Protein AF-A0A954ZIB0-F1 (afdb_monomer)

pLDDT: mean 95.19, std 6.52, range [45.91, 98.69]

Mean predicted aligned error: 4.04 Å

Structure (mmCIF, N/CA/C/O backbone):
data_AF-A0A954ZIB0-F1
#
_entry.id   AF-A0A954ZIB0-F1
#
loop_
_atom_site.group_PDB
_atom_site.id
_atom_site.type_symbol
_atom_site.label_atom_id
_atom_site.label_alt_id
_atom_site.label_comp_id
_atom_site.label_asym_id
_atom_site.label_entity_id
_atom_site.label_seq_id
_atom_site.pdbx_PDB_ins_code
_atom_site.Cartn_x
_atom_site.Cartn_y
_atom_site.Cartn_z
_atom_site.occupancy
_atom_site.B_iso_or_equiv
_atom_site.auth_seq_id
_atom_site.auth_comp_id
_atom_site.auth_asym_id
_atom_site.auth_atom_id
_atom_site.pdbx_PDB_model_num
ATOM 1 N N . LEU A 1 1 ? -11.752 -7.655 2.483 1.00 97.62 1 LEU A N 1
ATOM 2 C CA . LEU A 1 1 ? -10.707 -6.811 3.108 1.00 97.62 1 LEU A CA 1
ATOM 3 C C . LEU A 1 1 ? -9.370 -7.461 2.803 1.00 97.62 1 LEU A C 1
ATOM 5 O O . LEU A 1 1 ? -9.312 -8.680 2.873 1.00 97.62 1 LEU A O 1
ATOM 9 N N . VAL A 1 2 ? -8.348 -6.695 2.437 1.00 98.25 2 VAL A N 1
ATOM 10 C CA . VAL A 1 2 ? -7.027 -7.226 2.070 1.00 98.25 2 VAL A CA 1
ATOM 11 C C . VAL A 1 2 ? -5.980 -6.542 2.950 1.00 98.25 2 VAL A C 1
ATOM 13 O O . VAL A 1 2 ? -5.828 -5.321 2.894 1.00 98.25 2 VAL A O 1
ATOM 16 N N . TRP A 1 3 ? -5.321 -7.314 3.817 1.00 97.31 3 TRP A N 1
ATOM 17 C CA . TRP A 1 3 ? -4.347 -6.820 4.814 1.00 97.31 3 TRP A CA 1
ATOM 18 C C . TRP A 1 3 ? -2.893 -7.108 4.423 1.00 97.31 3 TRP A C 1
ATOM 20 O O . TRP A 1 3 ? -1.968 -6.550 5.003 1.00 97.31 3 TRP A O 1
ATOM 30 N N . GLY A 1 4 ? -2.696 -7.980 3.436 1.00 96.06 4 GLY A N 1
ATOM 31 C CA . GLY A 1 4 ? -1.398 -8.321 2.869 1.00 96.06 4 GLY A CA 1
ATOM 32 C C . GLY A 1 4 ? -1.354 -7.990 1.383 1.00 96.06 4 GLY A C 1
ATOM 33 O O . GLY A 1 4 ? -1.801 -6.919 0.959 1.00 96.06 4 GLY A O 1
ATOM 34 N N . GLY A 1 5 ? -0.810 -8.920 0.607 1.00 97.06 5 GLY A N 1
ATOM 35 C CA . GLY A 1 5 ? -0.690 -8.773 -0.831 1.00 97.06 5 GLY A CA 1
ATOM 36 C C . GLY A 1 5 ? -2.001 -8.930 -1.607 1.00 97.06 5 GLY A C 1
ATOM 37 O O . GLY A 1 5 ? -3.036 -9.304 -1.052 1.00 97.06 5 GLY A O 1
ATOM 38 N N . LEU A 1 6 ? -1.962 -8.568 -2.890 1.00 98.25 6 LEU A N 1
ATOM 39 C CA . LEU A 1 6 ? -3.116 -8.574 -3.801 1.00 98.25 6 LEU A CA 1
ATOM 40 C C . LEU A 1 6 ? -3.202 -9.835 -4.666 1.00 98.25 6 LEU A C 1
ATOM 42 O O . LEU A 1 6 ? -4.099 -9.921 -5.500 1.00 98.25 6 LEU A O 1
ATOM 46 N N . GLU A 1 7 ? -2.293 -10.791 -4.498 1.00 98.19 7 GLU A N 1
ATOM 47 C CA . GLU A 1 7 ? -2.129 -11.946 -5.384 1.00 98.19 7 GLU A CA 1
ATOM 48 C C . GLU A 1 7 ? -3.407 -12.787 -5.451 1.00 98.19 7 GLU A C 1
ATOM 50 O O . GLU A 1 7 ? -3.894 -13.052 -6.546 1.00 98.19 7 GLU A O 1
ATOM 55 N N . ASP A 1 8 ? -4.022 -13.105 -4.308 1.00 98.31 8 ASP A N 1
ATOM 56 C CA . ASP A 1 8 ? -5.274 -13.874 -4.273 1.00 98.31 8 ASP A CA 1
ATOM 57 C C . ASP A 1 8 ? -6.436 -13.126 -4.945 1.00 98.31 8 ASP A C 1
ATOM 59 O O . ASP A 1 8 ? -7.274 -13.726 -5.618 1.00 98.31 8 ASP A O 1
ATOM 63 N N . LEU A 1 9 ? -6.493 -11.797 -4.792 1.00 98.38 9 LEU A N 1
ATOM 64 C CA . LEU A 1 9 ? -7.508 -10.974 -5.452 1.00 98.38 9 LEU A CA 1
ATOM 65 C C . LEU A 1 9 ? -7.281 -10.928 -6.968 1.00 98.38 9 LEU A C 1
ATOM 67 O O . LEU A 1 9 ? -8.240 -11.038 -7.732 1.00 98.38 9 LEU A O 1
ATOM 71 N N . ALA A 1 10 ? -6.032 -10.746 -7.394 1.00 98.50 10 ALA A N 1
ATOM 72 C CA . ALA A 1 10 ? -5.655 -10.744 -8.799 1.00 98.50 10 ALA A CA 1
ATOM 73 C C . ALA A 1 10 ? -5.973 -12.094 -9.445 1.00 98.50 10 ALA A C 1
ATOM 75 O O . ALA A 1 10 ? -6.617 -12.114 -10.489 1.00 98.50 10 ALA A O 1
ATOM 76 N N . GLN A 1 11 ? -5.629 -13.203 -8.788 1.00 98.50 11 GLN A N 1
ATOM 77 C CA . GLN A 1 11 ? -5.936 -14.547 -9.268 1.00 98.50 11 GLN A CA 1
ATOM 78 C C . GLN A 1 11 ? -7.449 -14.790 -9.353 1.00 98.50 11 GLN A C 1
ATOM 80 O O . GLN A 1 11 ? -7.942 -15.275 -10.367 1.00 98.50 11 GLN A O 1
ATOM 85 N N . ALA A 1 12 ? -8.217 -14.382 -8.337 1.00 98.38 12 ALA A N 1
ATOM 86 C CA . ALA A 1 12 ? -9.672 -14.519 -8.365 1.00 98.38 12 ALA A CA 1
ATOM 87 C C . ALA A 1 12 ? -10.317 -13.743 -9.527 1.00 98.38 12 ALA A C 1
ATOM 89 O O . ALA A 1 12 ? -11.263 -14.229 -10.143 1.00 98.38 12 ALA A O 1
ATOM 90 N N . LEU A 1 13 ? -9.819 -12.542 -9.838 1.00 98.31 13 LEU A N 1
ATOM 91 C CA . LEU A 1 13 ? -10.331 -11.729 -10.945 1.00 98.31 13 LEU A CA 1
ATOM 92 C C . LEU A 1 13 ? -9.810 -12.171 -12.316 1.00 98.31 13 LEU A C 1
ATOM 94 O O . LEU A 1 13 ? -10.519 -11.979 -13.303 1.00 98.31 13 LEU A O 1
ATOM 98 N N . HIS A 1 14 ? -8.630 -12.788 -12.370 1.00 98.31 14 HIS A N 1
ATOM 99 C CA . HIS A 1 14 ? -8.134 -13.483 -13.552 1.00 98.31 14 HIS A CA 1
ATOM 100 C C . HIS A 1 14 ? -9.054 -14.657 -13.918 1.00 98.31 14 HIS A C 1
ATOM 102 O O . HIS A 1 14 ? -9.496 -14.761 -15.061 1.00 98.31 14 HIS A O 1
ATOM 108 N N . ASP A 1 15 ? -9.377 -15.509 -12.941 1.00 98.50 15 ASP A N 1
ATOM 109 C CA . ASP A 1 15 ? -10.134 -16.744 -13.173 1.00 98.50 15 ASP A CA 1
ATOM 110 C C . ASP A 1 15 ? -11.643 -16.507 -13.325 1.00 98.50 15 ASP A C 1
ATOM 112 O O . ASP A 1 15 ? -12.306 -17.213 -14.086 1.00 98.50 15 ASP A O 1
ATOM 116 N N . ALA A 1 16 ? -12.191 -15.522 -12.606 1.00 98.06 16 ALA A N 1
ATOM 117 C CA . ALA A 1 16 ? -13.626 -15.238 -12.549 1.00 98.06 16 ALA A CA 1
ATOM 118 C C . ALA A 1 16 ? -13.919 -13.722 -12.609 1.00 98.06 16 ALA A C 1
ATOM 120 O O . ALA A 1 16 ? -14.450 -13.142 -11.652 1.00 98.06 16 ALA A O 1
ATOM 121 N N . PRO A 1 17 ? -13.595 -13.027 -13.718 1.00 97.12 17 PRO A N 1
ATOM 122 C CA . PRO A 1 17 ? -13.771 -11.575 -13.834 1.00 97.12 17 PRO A CA 1
ATOM 123 C C . PRO A 1 17 ? -15.228 -11.106 -13.653 1.00 97.12 17 PRO A C 1
ATOM 125 O O . PRO A 1 17 ? -15.482 -9.942 -13.325 1.00 97.12 17 PRO A O 1
ATOM 128 N N . GLU A 1 18 ? -16.210 -11.988 -13.839 1.00 97.06 18 GLU A N 1
ATOM 129 C CA . GLU A 1 18 ? -17.639 -11.712 -13.700 1.00 97.06 18 GLU A CA 1
ATOM 130 C C . GLU A 1 18 ? -18.102 -11.442 -12.259 1.00 97.06 18 GLU A C 1
ATOM 132 O O . GLU A 1 18 ? -19.204 -10.922 -12.067 1.00 97.06 18 GLU A O 1
ATOM 137 N N . ILE A 1 19 ? -17.284 -11.729 -11.236 1.00 96.88 19 ILE A N 1
ATOM 138 C CA . ILE A 1 19 ? -17.617 -11.409 -9.834 1.00 96.88 19 ILE A CA 1
ATOM 139 C C . ILE A 1 19 ? -17.518 -9.907 -9.532 1.00 96.88 19 ILE A C 1
ATOM 141 O O . ILE A 1 19 ? -18.069 -9.438 -8.533 1.00 96.88 19 ILE A O 1
ATOM 145 N N . LEU A 1 20 ? -16.846 -9.139 -10.398 1.00 94.44 20 LEU A N 1
ATOM 146 C CA . LEU A 1 20 ? -16.502 -7.732 -10.184 1.00 94.44 20 LEU A CA 1
ATOM 147 C C . LEU A 1 20 ? -17.698 -6.841 -9.789 1.00 94.44 20 LEU A C 1
ATOM 149 O O . LEU A 1 20 ? -17.557 -6.088 -8.826 1.00 94.44 20 LEU A O 1
ATOM 153 N N . PRO A 1 21 ? -18.900 -6.937 -10.400 1.00 94.69 21 PRO A N 1
ATOM 154 C CA . PRO A 1 21 ? -20.046 -6.116 -9.995 1.00 94.69 21 PRO A CA 1
ATOM 155 C C . PRO A 1 21 ? -20.528 -6.363 -8.557 1.00 94.69 21 PRO A C 1
ATOM 157 O O . PRO A 1 21 ? -21.276 -5.549 -8.014 1.00 94.69 21 PRO A O 1
ATOM 160 N N . LYS A 1 22 ? -20.124 -7.474 -7.927 1.00 95.88 22 LYS A N 1
ATOM 161 C CA . LYS A 1 22 ? -20.490 -7.870 -6.555 1.00 95.88 22 LYS A CA 1
ATOM 162 C C . LYS A 1 22 ? -19.353 -7.666 -5.550 1.00 95.88 22 LYS A C 1
ATOM 164 O O . LYS A 1 22 ? -19.564 -7.856 -4.357 1.00 95.88 22 LYS A O 1
ATOM 169 N N . LEU A 1 23 ? -18.166 -7.267 -6.007 1.00 96.12 23 LEU A N 1
ATOM 170 C CA . LEU A 1 23 ? -16.960 -7.223 -5.188 1.00 96.12 23 LEU A CA 1
ATOM 171 C C . LEU A 1 23 ? -16.620 -5.798 -4.748 1.00 96.12 23 LEU A C 1
ATOM 173 O O . LEU A 1 23 ? -16.578 -4.891 -5.576 1.00 96.12 23 LEU A O 1
ATOM 177 N N . ARG A 1 24 ? -16.372 -5.612 -3.446 1.00 97.62 24 ARG A N 1
ATOM 178 C CA . ARG A 1 24 ? -15.861 -4.371 -2.836 1.00 97.62 24 ARG A CA 1
ATOM 179 C C . ARG A 1 24 ? -14.563 -4.709 -2.125 1.00 97.62 24 ARG A C 1
ATOM 181 O O . ARG A 1 24 ? -14.532 -5.606 -1.279 1.00 97.62 24 ARG A O 1
ATOM 188 N N . VAL A 1 25 ? -13.496 -3.994 -2.454 1.00 98.38 25 VAL A N 1
ATOM 189 C CA . VAL A 1 25 ? -12.179 -4.225 -1.866 1.00 98.38 25 VAL A CA 1
ATOM 190 C C . VAL A 1 25 ? -11.793 -3.035 -1.002 1.00 98.38 25 VAL A C 1
ATOM 192 O O . VAL A 1 25 ? -11.809 -1.899 -1.449 1.00 98.38 25 VAL A O 1
ATOM 195 N N . TYR A 1 26 ? -11.408 -3.302 0.240 1.00 98.62 26 TYR A N 1
ATOM 196 C CA . TYR A 1 26 ? -10.641 -2.363 1.048 1.00 98.62 26 TYR A CA 1
ATOM 197 C C . TYR A 1 26 ? -9.262 -2.978 1.224 1.00 98.62 26 TYR A C 1
ATOM 199 O O . TYR A 1 26 ? -9.149 -4.037 1.852 1.00 98.62 26 TYR A O 1
ATOM 207 N N . TRP A 1 27 ? -8.238 -2.331 0.675 1.00 98.56 27 TRP A N 1
ATOM 208 C CA . TRP A 1 27 ? -6.860 -2.793 0.729 1.00 98.56 27 TRP A CA 1
ATOM 209 C C . TRP A 1 27 ? -5.969 -1.819 1.491 1.00 98.56 27 TRP A C 1
ATOM 211 O O . TRP A 1 27 ? -5.948 -0.613 1.231 1.00 98.56 27 TRP A O 1
ATOM 221 N N . ILE A 1 28 ? -5.199 -2.371 2.423 1.00 98.00 28 ILE A N 1
ATOM 222 C CA . ILE A 1 28 ? -4.107 -1.667 3.084 1.00 98.00 28 ILE A CA 1
ATOM 223 C C . ILE A 1 28 ? -2.919 -1.690 2.130 1.00 98.00 28 ILE A C 1
ATOM 225 O O . ILE A 1 28 ? -2.104 -2.608 2.147 1.00 98.00 28 ILE A O 1
ATOM 229 N N . GLY A 1 29 ? -2.858 -0.687 1.258 1.00 95.50 29 GLY A N 1
ATOM 230 C CA . GLY A 1 29 ? -1.851 -0.591 0.210 1.00 95.50 29 GLY A CA 1
ATOM 231 C C . GLY A 1 29 ? -0.455 -0.350 0.764 1.00 95.50 29 GLY A C 1
ATOM 232 O O . GLY A 1 29 ? 0.457 -1.090 0.432 1.00 95.50 29 GLY A O 1
ATOM 233 N N . GLY A 1 30 ? -0.289 0.642 1.645 1.00 90.81 30 GLY A N 1
ATOM 234 C CA . GLY A 1 30 ? 0.992 1.309 1.938 1.00 90.81 30 GLY A CA 1
ATOM 235 C C . GLY A 1 30 ? 2.255 0.449 1.768 1.00 90.81 30 GLY A C 1
ATOM 236 O O . GLY A 1 30 ? 2.891 0.500 0.717 1.00 90.81 30 GLY A O 1
ATOM 237 N N . PRO A 1 31 ? 2.658 -0.340 2.780 1.00 87.75 31 PRO A N 1
ATOM 238 C CA . PRO A 1 31 ? 3.826 -1.208 2.679 1.00 87.75 31 PRO A CA 1
ATOM 239 C C . PRO A 1 31 ? 3.575 -2.470 1.844 1.00 87.75 31 PRO A C 1
ATOM 241 O O . PRO A 1 31 ? 4.541 -3.056 1.366 1.00 87.75 31 PRO A O 1
ATOM 244 N N . ASN A 1 32 ? 2.323 -2.898 1.672 1.00 95.06 32 ASN A N 1
ATOM 245 C CA . ASN A 1 32 ? 1.982 -4.139 0.977 1.00 95.06 32 ASN A CA 1
ATOM 246 C C . ASN A 1 32 ? 2.127 -4.021 -0.542 1.00 95.06 32 ASN A C 1
ATOM 248 O O . ASN A 1 32 ? 2.545 -4.974 -1.185 1.00 95.06 32 ASN A O 1
ATOM 252 N N . LYS A 1 33 ? 1.889 -2.841 -1.127 1.00 95.31 33 LYS A N 1
ATOM 253 C CA . LYS A 1 33 ? 2.063 -2.602 -2.564 1.00 95.31 33 LYS A CA 1
ATOM 254 C C . LYS A 1 33 ? 3.488 -2.870 -3.024 1.00 95.31 33 LYS A C 1
ATOM 256 O O . LYS A 1 33 ? 3.685 -3.369 -4.122 1.00 95.31 33 LYS A O 1
ATOM 261 N N . LYS A 1 34 ? 4.478 -2.595 -2.173 1.00 92.56 34 LYS A N 1
ATOM 262 C CA . LYS A 1 34 ? 5.877 -2.948 -2.437 1.00 92.56 34 LYS A CA 1
ATOM 263 C C . LYS A 1 34 ? 6.057 -4.445 -2.719 1.00 92.56 34 LYS A C 1
ATOM 265 O O . LYS A 1 34 ? 6.887 -4.795 -3.545 1.00 92.56 34 LYS A O 1
ATOM 270 N N . TRP A 1 35 ? 5.305 -5.299 -2.030 1.00 92.56 35 TRP A N 1
ATOM 271 C CA . TRP A 1 35 ? 5.381 -6.755 -2.165 1.00 92.56 35 TRP A CA 1
ATOM 272 C C . TRP A 1 35 ? 4.425 -7.320 -3.220 1.00 92.56 35 TRP A C 1
ATOM 274 O O . TRP A 1 35 ? 4.578 -8.471 -3.600 1.00 92.56 35 TRP A O 1
ATOM 284 N N . SER A 1 36 ? 3.489 -6.502 -3.703 1.00 95.44 36 SER A N 1
ATOM 285 C CA . SER A 1 36 ? 2.429 -6.894 -4.638 1.00 95.44 36 SER A CA 1
ATOM 286 C C . SER A 1 36 ? 2.337 -5.950 -5.832 1.00 95.44 36 SER A C 1
ATOM 288 O O . SER A 1 36 ? 1.245 -5.679 -6.331 1.00 95.44 36 SER A O 1
ATOM 290 N N . SER A 1 37 ? 3.466 -5.391 -6.271 1.00 96.06 37 SER A N 1
ATOM 291 C CA . SER A 1 37 ? 3.518 -4.426 -7.373 1.00 96.06 37 SER A CA 1
ATOM 292 C C . SER A 1 37 ? 3.030 -5.048 -8.683 1.00 96.06 37 SER A C 1
ATOM 294 O O . SER A 1 37 ? 2.314 -4.389 -9.436 1.00 96.06 37 SER A O 1
ATOM 296 N N . ASP A 1 38 ? 3.328 -6.329 -8.914 1.00 96.12 38 ASP A N 1
ATOM 297 C CA . ASP A 1 38 ? 2.836 -7.087 -10.065 1.00 96.12 38 ASP A CA 1
ATOM 298 C C . ASP A 1 38 ? 1.323 -7.290 -10.041 1.00 96.12 38 ASP A C 1
ATOM 300 O O . ASP A 1 38 ? 0.637 -6.917 -10.994 1.00 96.12 38 ASP A O 1
ATOM 304 N N . ALA A 1 39 ? 0.787 -7.813 -8.935 1.00 97.81 39 ALA A N 1
ATOM 305 C CA . ALA A 1 39 ? -0.651 -8.009 -8.771 1.00 97.81 39 ALA A CA 1
ATOM 306 C C . ALA A 1 39 ? -1.413 -6.673 -8.825 1.00 97.81 39 ALA A C 1
ATOM 308 O O . ALA A 1 39 ? -2.458 -6.573 -9.467 1.00 97.81 39 ALA A O 1
ATOM 309 N N . PHE A 1 40 ? -0.871 -5.615 -8.214 1.00 98.12 40 PHE A N 1
ATOM 310 C CA . PHE A 1 40 ? -1.429 -4.267 -8.304 1.00 98.12 40 PHE A CA 1
ATOM 311 C C . PHE A 1 40 ? -1.487 -3.776 -9.752 1.00 98.12 40 PHE A C 1
ATOM 313 O O . PHE A 1 40 ? -2.545 -3.334 -10.201 1.00 98.12 40 PHE A O 1
ATOM 320 N N . GLN A 1 41 ? -0.376 -3.871 -10.492 1.00 97.38 41 GLN A N 1
ATOM 321 C CA . GLN A 1 41 ? -0.324 -3.405 -11.875 1.00 97.38 41 GLN A CA 1
ATOM 322 C C . GLN A 1 41 ? -1.265 -4.217 -12.773 1.00 97.38 41 GLN A C 1
ATOM 324 O O . GLN A 1 41 ? -1.967 -3.633 -13.596 1.00 97.38 41 GLN A O 1
ATOM 329 N N . TYR A 1 42 ? -1.353 -5.534 -12.563 1.00 97.75 42 TYR A N 1
ATOM 330 C CA . TYR A 1 42 ? -2.325 -6.392 -13.238 1.00 97.75 42 TYR A CA 1
ATOM 331 C C . TYR A 1 42 ? -3.765 -5.905 -13.012 1.00 97.75 42 TYR A C 1
ATOM 333 O O . TYR A 1 42 ? -4.512 -5.714 -13.971 1.00 97.75 42 TYR A O 1
ATOM 341 N N . LEU A 1 43 ? -4.150 -5.628 -11.761 1.00 98.44 43 LEU A N 1
ATOM 342 C CA . LEU A 1 43 ? -5.496 -5.148 -11.434 1.00 98.44 43 LEU A CA 1
ATOM 343 C C . LEU A 1 43 ? -5.811 -3.791 -12.075 1.00 98.44 43 LEU A C 1
ATOM 345 O O . LEU A 1 43 ? -6.900 -3.623 -12.621 1.00 98.44 43 LEU A O 1
ATOM 349 N N . VAL A 1 44 ? -4.871 -2.840 -12.044 1.00 97.75 44 VAL A N 1
ATOM 350 C CA . VAL A 1 44 ? -5.049 -1.522 -12.681 1.00 97.75 44 VAL A CA 1
ATOM 351 C C . VAL A 1 44 ? -5.228 -1.667 -14.196 1.00 97.75 44 VAL A C 1
ATOM 353 O O . VAL A 1 44 ? -6.110 -1.028 -14.768 1.00 97.75 44 VAL A O 1
ATOM 356 N N . THR A 1 45 ? -4.425 -2.516 -14.843 1.00 96.75 45 THR A N 1
ATOM 357 C CA . THR A 1 45 ? -4.439 -2.700 -16.301 1.00 96.75 45 THR A CA 1
ATOM 358 C C . THR A 1 45 ? -5.652 -3.501 -16.786 1.00 96.75 45 THR A C 1
ATOM 360 O O . THR A 1 45 ? -6.290 -3.110 -17.763 1.00 96.75 45 THR A O 1
ATOM 363 N N . HIS A 1 46 ? -5.993 -4.607 -16.122 1.00 97.88 46 HIS A N 1
ATOM 364 C CA . HIS A 1 46 ? -6.980 -5.574 -16.621 1.00 97.88 46 HIS A CA 1
ATOM 365 C C . HIS A 1 46 ? -8.358 -5.450 -15.963 1.00 97.88 46 HIS A C 1
ATOM 367 O O . HIS A 1 46 ? -9.368 -5.812 -16.570 1.00 97.88 46 HIS A O 1
ATOM 373 N N . HIS A 1 47 ? -8.436 -4.878 -14.758 1.00 97.88 47 HIS A N 1
ATOM 374 C CA . HIS A 1 47 ? -9.687 -4.706 -14.017 1.00 97.88 47 HIS A CA 1
ATOM 375 C C . HIS A 1 47 ? -9.927 -3.245 -13.601 1.00 97.88 47 HIS A C 1
ATOM 377 O O . HIS A 1 47 ? -10.247 -2.975 -12.443 1.00 97.88 47 HIS A O 1
ATOM 383 N N . PRO A 1 48 ? -9.881 -2.276 -14.536 1.00 96.88 48 PRO A N 1
ATOM 384 C CA . PRO A 1 48 ? -9.946 -0.848 -14.208 1.00 96.88 48 PRO A CA 1
ATOM 385 C C . PRO A 1 48 ? -11.291 -0.408 -13.591 1.00 96.88 48 PRO A C 1
ATOM 387 O O . PRO A 1 48 ? -11.394 0.636 -12.950 1.00 96.88 48 PRO A O 1
ATOM 390 N N . ARG A 1 49 ? -12.340 -1.229 -13.739 1.00 96.94 49 ARG A N 1
ATOM 391 C CA . ARG A 1 49 ? -13.656 -1.018 -13.112 1.00 96.94 49 ARG A CA 1
ATOM 392 C C . ARG A 1 49 ? -13.773 -1.615 -11.706 1.00 96.94 49 ARG A C 1
ATOM 394 O O . ARG A 1 49 ? -14.860 -1.558 -11.136 1.00 96.94 49 ARG A O 1
ATOM 401 N N . LEU A 1 50 ? -12.713 -2.215 -11.161 1.00 98.19 50 LEU A N 1
ATOM 402 C CA . LEU A 1 50 ? -12.715 -2.760 -9.807 1.00 98.19 50 LEU A CA 1
ATOM 403 C C . LEU A 1 50 ? -13.097 -1.666 -8.803 1.00 98.19 50 LEU A C 1
ATOM 405 O O . LEU A 1 50 ? -12.525 -0.576 -8.804 1.00 98.19 50 LEU A O 1
ATOM 409 N N . TRP A 1 51 ? -14.055 -1.970 -7.927 1.00 98.19 51 TRP A N 1
ATOM 410 C CA . TRP A 1 51 ? -14.329 -1.129 -6.771 1.00 98.19 51 TRP A CA 1
ATOM 411 C C . TRP A 1 51 ? -13.312 -1.443 -5.680 1.00 98.19 51 TRP A C 1
ATOM 413 O O . TRP A 1 51 ? -13.321 -2.537 -5.103 1.00 98.19 51 TRP A O 1
ATOM 423 N N . ILE A 1 52 ? -12.423 -0.488 -5.414 1.00 98.56 52 ILE A N 1
ATOM 424 C CA . ILE A 1 52 ? -11.339 -0.652 -4.448 1.00 98.56 52 ILE A CA 1
ATOM 425 C C . ILE A 1 52 ? -11.031 0.652 -3.716 1.00 98.56 52 ILE A C 1
ATOM 427 O O . ILE A 1 52 ? -10.915 1.712 -4.326 1.00 98.56 52 ILE A O 1
ATOM 431 N N . ILE A 1 53 ? -10.861 0.548 -2.401 1.00 98.69 53 ILE A N 1
ATOM 432 C CA . ILE A 1 53 ? -10.178 1.531 -1.567 1.00 98.69 53 ILE A CA 1
ATOM 433 C C . ILE A 1 53 ? -8.720 1.105 -1.451 1.00 98.69 53 ILE A C 1
ATOM 435 O O . ILE A 1 53 ? -8.408 0.067 -0.867 1.00 98.69 53 ILE A O 1
ATOM 439 N N . GLU A 1 54 ? -7.832 1.921 -2.003 1.00 97.81 54 GLU A N 1
ATOM 440 C CA . GLU A 1 54 ? -6.387 1.779 -1.905 1.00 97.81 54 GLU A CA 1
ATOM 441 C C . GLU A 1 54 ? -5.848 2.735 -0.829 1.00 97.81 54 GLU A C 1
ATOM 443 O O . GLU A 1 54 ? -5.509 3.890 -1.110 1.00 97.81 54 GLU A O 1
ATOM 448 N N . ALA A 1 55 ? -5.785 2.253 0.415 1.00 97.75 55 ALA A N 1
ATOM 449 C CA . ALA A 1 55 ? -5.319 3.032 1.559 1.00 97.75 55 ALA A CA 1
ATOM 450 C C . ALA A 1 55 ? -3.789 2.925 1.706 1.00 97.75 55 ALA A C 1
ATOM 452 O O . ALA A 1 55 ? -3.279 1.986 2.327 1.00 97.75 55 ALA A O 1
ATOM 453 N N . ASN A 1 56 ? -3.032 3.875 1.149 1.00 96.19 56 ASN A N 1
ATOM 454 C CA . ASN A 1 56 ? -1.568 3.874 1.244 1.00 96.19 56 ASN A CA 1
ATOM 455 C C . ASN A 1 56 ? -1.039 4.513 2.527 1.00 96.19 56 ASN A C 1
ATOM 457 O O . ASN A 1 56 ? 0.056 4.171 2.975 1.00 96.19 56 ASN A O 1
ATOM 461 N N . ALA A 1 57 ? -1.791 5.439 3.116 1.00 95.88 57 ALA A N 1
ATOM 462 C CA . ALA A 1 57 ? -1.355 6.181 4.293 1.00 95.88 57 ALA A CA 1
ATOM 463 C C . ALA A 1 57 ? -2.460 6.391 5.336 1.00 95.88 57 ALA A C 1
ATOM 465 O O . ALA A 1 57 ? -2.139 6.452 6.524 1.00 95.88 57 ALA A O 1
ATOM 466 N N . THR A 1 58 ? -3.738 6.405 4.935 1.00 97.25 58 THR A N 1
ATOM 467 C CA . THR A 1 58 ? -4.886 6.654 5.831 1.00 97.25 58 THR A CA 1
ATOM 468 C C . THR A 1 58 ? -4.879 5.739 7.049 1.00 97.25 58 THR A C 1
ATOM 470 O O . THR A 1 58 ? -5.155 6.163 8.171 1.00 97.25 58 THR A O 1
ATOM 473 N N . TYR A 1 59 ? -4.471 4.486 6.850 1.00 97.06 59 TYR A N 1
ATOM 474 C CA . TYR A 1 59 ? -4.452 3.475 7.896 1.00 97.06 59 TYR A CA 1
ATOM 475 C C . TYR A 1 59 ? -3.549 3.830 9.090 1.00 97.06 59 TYR A C 1
ATOM 477 O O . TYR A 1 59 ? -3.767 3.362 10.206 1.00 97.06 59 TYR A O 1
ATOM 485 N N . ARG A 1 60 ? -2.542 4.688 8.880 1.00 97.19 60 ARG A N 1
ATOM 486 C CA . ARG A 1 60 ? -1.613 5.112 9.932 1.00 97.19 60 ARG A CA 1
ATOM 487 C C . ARG A 1 60 ? -2.298 5.913 11.022 1.00 97.19 60 ARG A C 1
ATOM 489 O O . ARG A 1 60 ? -1.912 5.801 12.182 1.00 97.19 60 ARG A O 1
ATOM 496 N N . GLY A 1 61 ? -3.360 6.636 10.667 1.00 97.19 61 GLY A N 1
ATOM 497 C CA . GLY A 1 61 ? -4.188 7.381 11.611 1.00 97.19 61 GLY A CA 1
ATOM 498 C C . GLY A 1 61 ? -4.736 6.532 12.752 1.00 97.19 61 GLY A C 1
ATOM 499 O O . GLY A 1 61 ? -5.069 7.067 13.804 1.00 97.19 61 GLY A O 1
ATOM 500 N N . TRP A 1 62 ? -4.767 5.208 12.581 1.00 96.62 62 TRP A N 1
ATOM 501 C CA . TRP A 1 62 ? -5.137 4.296 13.647 1.00 96.62 62 TRP A CA 1
ATOM 502 C C . TRP A 1 62 ? -4.195 4.357 14.847 1.00 96.62 62 TRP A C 1
ATOM 504 O O . TRP A 1 62 ? -4.672 4.146 15.952 1.00 96.62 62 TRP A O 1
ATOM 514 N N . PHE A 1 63 ? -2.897 4.635 14.663 1.00 96.19 63 PHE A N 1
ATOM 515 C CA . PHE A 1 63 ? -1.878 4.520 15.719 1.00 96.19 63 PHE A CA 1
ATOM 516 C C . PHE A 1 63 ? -0.930 5.716 15.872 1.00 96.19 63 PHE A C 1
ATOM 518 O O . PHE A 1 63 ? -0.188 5.742 16.847 1.00 96.19 63 PHE A O 1
ATOM 525 N N . ILE A 1 64 ? -0.938 6.697 14.965 1.00 95.12 64 ILE A N 1
ATOM 526 C CA . ILE A 1 64 ? -0.052 7.877 15.073 1.00 95.12 64 ILE A CA 1
ATOM 527 C C . ILE A 1 64 ? -0.770 9.172 15.466 1.00 95.12 64 ILE A C 1
ATOM 529 O O . ILE A 1 64 ? -0.113 10.152 15.783 1.00 95.12 64 ILE A O 1
ATOM 533 N N . GLY A 1 65 ? -2.102 9.209 15.433 1.00 94.00 65 GLY A N 1
ATOM 534 C CA . GLY A 1 65 ? -2.866 10.443 15.632 1.00 94.00 65 GLY A CA 1
ATOM 535 C C . GLY A 1 65 ? -4.018 10.295 16.610 1.00 94.00 65 GLY A C 1
ATOM 536 O O . GLY A 1 65 ? -4.256 9.220 17.161 1.00 94.00 65 GLY A O 1
ATOM 537 N N . GLY A 1 66 ? -4.794 11.370 16.741 1.00 95.25 66 GLY A N 1
ATOM 538 C CA . GLY A 1 66 ? -5.933 11.426 17.654 1.00 95.25 66 GLY A CA 1
ATOM 539 C C . GLY A 1 66 ? -5.496 11.528 19.114 1.00 95.25 66 GLY A C 1
ATOM 540 O O . GLY A 1 66 ? -4.350 11.848 19.414 1.00 95.25 66 GLY A O 1
ATOM 541 N N . GLU A 1 67 ? -6.426 11.261 20.029 1.00 96.50 67 GLU A N 1
ATOM 542 C CA . GLU A 1 67 ? -6.123 11.246 21.461 1.00 96.50 67 GLU A CA 1
ATOM 543 C C . GLU A 1 67 ? -5.159 10.105 21.804 1.00 96.50 67 GLU A C 1
ATOM 545 O O . GLU A 1 67 ? -5.444 8.933 21.535 1.00 96.50 67 GLU A O 1
ATOM 550 N N . GLN A 1 68 ? -4.038 10.456 22.425 1.00 95.44 68 GLN A N 1
ATOM 551 C CA . GLN A 1 68 ? -2.996 9.518 22.840 1.00 95.44 68 GLN A CA 1
ATOM 552 C C . GLN A 1 68 ? -2.565 9.724 24.296 1.00 95.44 68 GLN A C 1
ATOM 554 O O . GLN A 1 68 ? -1.675 9.025 24.772 1.00 95.44 68 GLN A O 1
ATOM 559 N N . GLU A 1 69 ? -3.197 10.636 25.033 1.00 96.62 69 GLU A N 1
ATOM 560 C CA . GLU A 1 69 ? -2.891 10.847 26.440 1.00 96.62 69 GLU A CA 1
ATOM 561 C C . GLU A 1 69 ? -3.516 9.768 27.336 1.00 96.62 69 GLU A C 1
ATOM 563 O O . GLU A 1 69 ? -4.566 9.170 27.057 1.00 96.62 69 GLU A O 1
ATOM 568 N N . GLY A 1 70 ? -2.862 9.521 28.472 1.00 95.62 70 GLY A N 1
ATOM 569 C CA . GLY A 1 70 ? -3.351 8.610 29.501 1.00 95.62 70 GLY A CA 1
ATOM 570 C C . GLY A 1 70 ? -3.625 7.208 28.956 1.00 95.62 70 GLY A C 1
ATOM 571 O O . GLY A 1 70 ? -2.748 6.557 28.404 1.00 95.62 70 GLY A O 1
ATOM 572 N N . LYS A 1 71 ? -4.857 6.713 29.123 1.00 95.38 71 LYS A N 1
ATOM 573 C CA . LYS A 1 71 ? -5.238 5.354 28.696 1.00 95.38 71 LYS A CA 1
ATOM 574 C C . LYS A 1 71 ? -5.357 5.175 27.178 1.00 95.38 71 LYS A C 1
ATOM 576 O O . LYS A 1 71 ? -5.653 4.066 26.748 1.00 95.38 71 LYS A O 1
ATOM 581 N N . TRP A 1 72 ? -5.218 6.244 26.397 1.00 96.94 72 TRP A N 1
ATOM 582 C CA . TRP A 1 72 ? -5.349 6.210 24.940 1.00 96.94 72 TRP A CA 1
ATOM 583 C C . TRP A 1 72 ? -4.005 6.107 24.222 1.00 96.94 72 TRP A C 1
ATOM 585 O O . TRP A 1 72 ? -3.986 5.914 23.004 1.00 96.94 72 TRP A O 1
ATOM 595 N N . GLY A 1 73 ? -2.893 6.198 24.953 1.00 97.75 73 GLY A N 1
ATOM 596 C CA . GLY A 1 73 ? -1.564 5.928 24.418 1.00 97.75 73 GLY A CA 1
ATOM 597 C C . GLY A 1 73 ? -1.450 4.488 23.920 1.00 97.75 73 GLY A C 1
ATOM 598 O O . GLY A 1 73 ? -2.138 3.587 24.407 1.00 97.75 73 GLY A O 1
ATOM 599 N N . ASN A 1 74 ? -0.626 4.261 22.895 1.00 97.69 74 ASN A N 1
ATOM 600 C CA . ASN A 1 74 ? -0.544 2.956 22.232 1.00 97.69 74 ASN A CA 1
ATOM 601 C C . ASN A 1 74 ? -0.145 1.821 23.186 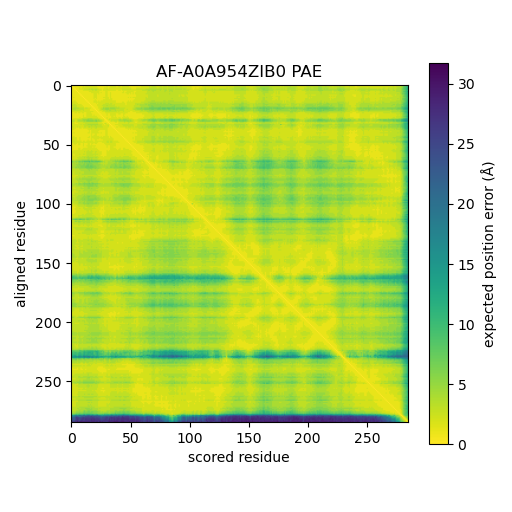1.00 97.69 74 ASN A C 1
ATOM 603 O O . ASN A 1 74 ? -0.660 0.716 23.037 1.00 97.69 74 ASN A O 1
ATOM 607 N N . SER A 1 75 ? 0.748 2.083 24.141 1.00 98.00 75 SER A N 1
ATOM 608 C CA . SER A 1 75 ? 1.198 1.099 25.133 1.00 98.00 75 SER A CA 1
ATOM 609 C C . SER A 1 75 ? 0.244 1.044 26.326 1.00 98.00 75 SER A C 1
ATOM 611 O O . SER A 1 75 ? -0.144 -0.024 26.796 1.00 98.00 75 SER A O 1
ATOM 613 N N . GLU A 1 76 ? -0.186 2.211 26.800 1.00 98.31 76 GLU A N 1
ATOM 614 C CA . GLU A 1 76 ? -1.050 2.379 27.964 1.00 98.31 76 GLU A CA 1
ATOM 615 C C . GLU A 1 76 ? -2.424 1.761 27.737 1.00 98.31 76 GLU A C 1
ATOM 617 O O . GLU A 1 76 ? -2.989 1.167 28.655 1.00 98.31 76 GLU A O 1
ATOM 622 N N . PHE A 1 77 ? -2.965 1.874 26.524 1.00 98.31 77 PHE A N 1
ATOM 623 C CA . PHE A 1 77 ? -4.225 1.240 26.174 1.00 98.31 77 PHE A CA 1
ATOM 624 C C . PHE A 1 77 ? -4.115 -0.280 26.287 1.00 98.31 77 PHE A C 1
ATOM 626 O O . PHE A 1 77 ? -4.966 -0.902 26.919 1.00 98.31 77 PHE A O 1
ATOM 633 N N . VAL A 1 78 ? -3.054 -0.884 25.743 1.00 98.06 78 VAL A N 1
ATOM 634 C CA . VAL A 1 78 ? -2.850 -2.336 25.837 1.00 98.06 78 VAL A CA 1
ATOM 635 C C . VAL A 1 78 ? -2.684 -2.752 27.289 1.00 98.06 78 VAL A C 1
ATOM 637 O O . VAL A 1 78 ? -3.405 -3.629 27.757 1.00 98.06 78 VAL A O 1
ATOM 640 N N . GLN A 1 79 ? -1.812 -2.068 28.029 1.00 97.88 79 GLN A N 1
ATOM 641 C CA . GLN A 1 79 ? -1.562 -2.355 29.437 1.00 97.88 79 GLN A CA 1
ATOM 642 C C . GLN A 1 79 ? -2.837 -2.273 30.289 1.00 97.88 79 GLN A C 1
ATOM 644 O O . GLN A 1 79 ? -3.043 -3.101 31.170 1.00 97.88 79 GLN A O 1
ATOM 649 N N . ARG A 1 80 ? -3.683 -1.261 30.065 1.00 96.88 80 ARG A N 1
ATOM 650 C CA . ARG A 1 80 ? -4.824 -0.958 30.947 1.00 96.88 80 ARG A CA 1
ATOM 651 C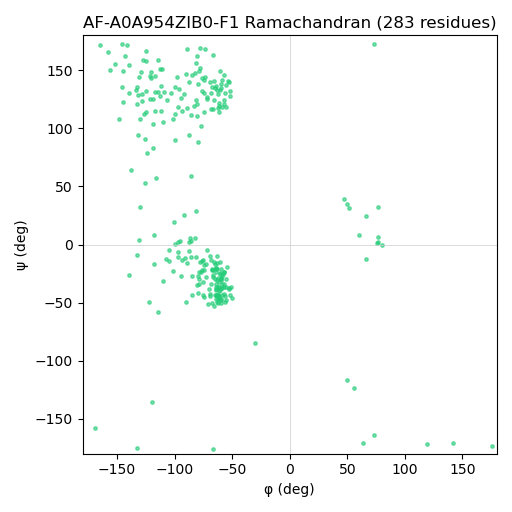 C . ARG A 1 80 ? -6.136 -1.595 30.504 1.00 96.88 80 ARG A C 1
ATOM 653 O O . ARG A 1 80 ? -7.028 -1.751 31.334 1.00 96.88 80 ARG A O 1
ATOM 660 N N . GLN A 1 81 ? -6.307 -1.862 29.211 1.00 96.94 81 GLN A N 1
ATOM 661 C CA . GLN A 1 81 ? -7.589 -2.284 28.637 1.00 96.94 81 GLN A CA 1
ATOM 662 C C . GLN A 1 81 ? -7.549 -3.681 28.014 1.00 96.94 81 GLN A C 1
ATOM 664 O O . GLN A 1 81 ? -8.618 -4.247 27.800 1.00 96.94 81 GLN A O 1
ATOM 669 N N . ILE A 1 82 ? -6.364 -4.233 27.726 1.00 97.00 82 ILE A N 1
ATOM 670 C CA . ILE A 1 82 ? -6.218 -5.453 26.916 1.00 97.00 82 ILE A CA 1
ATOM 671 C C . ILE A 1 82 ? -5.485 -6.566 27.667 1.00 97.00 82 ILE A C 1
ATOM 673 O O . ILE A 1 82 ? -5.984 -7.686 27.711 1.00 97.00 82 ILE A O 1
ATOM 677 N N . ALA A 1 83 ? -4.332 -6.278 28.271 1.00 96.56 83 ALA A N 1
ATOM 678 C CA . ALA A 1 83 ? -3.570 -7.261 29.036 1.00 96.56 83 ALA A CA 1
ATOM 679 C C . ALA A 1 83 ? -4.404 -7.819 30.205 1.00 96.56 83 ALA A C 1
ATOM 681 O O . ALA A 1 83 ? -5.126 -7.068 30.865 1.00 96.56 83 ALA A O 1
ATOM 682 N N . GLY A 1 84 ? -4.332 -9.130 30.450 1.00 94.75 84 GLY A N 1
ATOM 683 C CA . GLY A 1 84 ? -5.114 -9.799 31.492 1.00 94.75 84 GLY A CA 1
ATOM 684 C C . GLY A 1 84 ? -6.588 -10.032 31.145 1.00 94.75 84 GLY A C 1
ATOM 685 O O . GLY A 1 84 ? -7.331 -10.556 31.972 1.00 94.75 84 GLY A O 1
ATOM 686 N N . ARG A 1 85 ? -7.053 -9.671 29.939 1.00 94.94 85 ARG A N 1
ATOM 687 C CA . ARG A 1 85 ? -8.429 -9.935 29.469 1.00 94.94 85 ARG A CA 1
ATOM 688 C C . ARG A 1 85 ? -8.542 -11.330 28.844 1.00 94.94 85 ARG A C 1
ATOM 690 O O . ARG A 1 85 ? -8.850 -11.476 27.658 1.00 94.94 85 ARG A O 1
ATOM 697 N N . GLY A 1 86 ? -8.222 -12.340 29.652 1.00 94.50 86 GLY A N 1
ATOM 698 C CA . GLY A 1 86 ? -8.138 -13.745 29.252 1.00 94.50 86 GLY A CA 1
ATOM 699 C C . GLY A 1 86 ? -7.050 -14.030 28.213 1.00 94.50 86 GLY A C 1
ATOM 700 O O . GLY A 1 86 ? -6.245 -13.166 27.860 1.00 94.50 86 GLY A O 1
ATOM 701 N N . ALA A 1 87 ? -7.056 -15.253 27.673 1.00 95.75 87 ALA A N 1
ATOM 702 C CA . ALA A 1 87 ? -5.987 -15.744 26.797 1.00 95.75 87 ALA A CA 1
ATOM 703 C C . ALA A 1 87 ? -5.752 -14.866 25.553 1.00 95.75 87 ALA A C 1
ATOM 705 O O . ALA A 1 87 ? -4.614 -14.711 25.109 1.00 95.75 87 ALA A O 1
ATOM 706 N N . LEU A 1 88 ? -6.812 -14.263 24.997 1.00 95.88 88 LEU A N 1
ATOM 707 C CA . LEU A 1 88 ? -6.684 -13.359 23.851 1.00 95.88 88 LEU A CA 1
ATOM 708 C C . LEU A 1 88 ? -5.987 -12.049 24.236 1.00 95.88 88 LEU A C 1
ATOM 710 O O . LEU A 1 88 ? -5.135 -11.572 23.488 1.00 95.88 88 LEU A O 1
ATOM 714 N N . GLY A 1 89 ? -6.343 -11.472 25.387 1.00 96.38 89 GLY A N 1
ATOM 715 C CA . GLY A 1 89 ? -5.718 -10.255 25.896 1.00 96.38 89 GLY A CA 1
ATOM 716 C C . GLY A 1 89 ? -4.240 -10.460 26.211 1.00 96.38 89 GLY A C 1
ATOM 717 O O . GLY A 1 89 ? -3.404 -9.648 25.810 1.00 96.38 89 GLY A O 1
ATOM 718 N N . ASP A 1 90 ? -3.914 -11.587 26.842 1.00 96.19 90 ASP A N 1
ATOM 719 C CA . ASP A 1 90 ? -2.537 -11.963 27.165 1.00 96.19 90 ASP A CA 1
ATOM 720 C C . ASP A 1 90 ? -1.706 -12.175 25.903 1.00 96.19 90 ASP A C 1
ATOM 722 O O . ASP A 1 90 ? -0.621 -11.606 25.773 1.00 96.19 90 ASP A O 1
ATOM 726 N N . PHE A 1 91 ? -2.237 -12.913 24.921 1.00 96.94 91 PHE A N 1
ATOM 727 C CA . PHE A 1 91 ? -1.566 -13.082 23.637 1.00 96.94 91 PHE A CA 1
ATOM 728 C C . PHE A 1 91 ? -1.344 -11.737 22.940 1.00 96.94 91 PHE A C 1
ATOM 730 O O . PHE A 1 91 ? -0.219 -11.450 22.528 1.00 96.94 91 PHE A O 1
ATOM 737 N N . PHE A 1 92 ? -2.370 -10.883 22.858 1.00 96.75 92 PHE A N 1
ATOM 738 C CA . PHE A 1 92 ? -2.257 -9.560 22.240 1.00 96.75 92 PHE A CA 1
ATOM 739 C C . PHE A 1 92 ? -1.141 -8.733 22.888 1.00 96.75 92 PHE A C 1
ATOM 741 O O . PHE A 1 92 ? -0.336 -8.134 22.177 1.00 96.75 92 PHE A O 1
ATOM 748 N N . ALA A 1 93 ? -1.049 -8.729 24.221 1.00 97.12 93 ALA A N 1
ATOM 749 C CA . ALA A 1 93 ? -0.054 -7.951 24.955 1.00 97.12 93 ALA A CA 1
ATOM 750 C C . ALA A 1 93 ? 1.400 -8.385 24.681 1.00 97.12 93 ALA A C 1
ATOM 752 O O . ALA A 1 93 ? 2.318 -7.591 24.874 1.00 97.12 93 ALA A O 1
ATOM 753 N N . THR A 1 94 ? 1.630 -9.607 24.187 1.00 96.94 94 THR A N 1
ATOM 754 C CA . THR A 1 94 ? 2.971 -10.051 23.757 1.00 96.94 94 THR A CA 1
ATOM 755 C C . THR A 1 94 ? 3.366 -9.524 22.376 1.00 96.94 94 THR A C 1
ATOM 757 O O . THR A 1 94 ? 4.554 -9.409 22.065 1.00 96.94 94 THR A O 1
ATOM 760 N N . GLN A 1 95 ? 2.389 -9.185 21.532 1.00 96.62 95 GLN A N 1
ATOM 761 C CA . GLN A 1 95 ? 2.641 -8.770 20.158 1.00 96.62 95 GLN A CA 1
ATOM 762 C C . GLN A 1 95 ? 3.156 -7.332 20.125 1.00 96.62 95 GLN A C 1
ATOM 764 O O . GLN A 1 95 ? 2.601 -6.439 20.763 1.00 96.62 95 GLN A O 1
ATOM 769 N N . LEU A 1 96 ? 4.244 -7.111 19.379 1.00 95.25 96 LEU A N 1
ATOM 770 C CA . LEU A 1 96 ? 4.913 -5.809 19.271 1.00 95.25 96 LEU A CA 1
ATOM 771 C C . LEU A 1 96 ? 5.248 -5.178 20.643 1.00 95.25 96 LEU A C 1
ATOM 773 O O . LEU A 1 96 ? 5.228 -3.959 20.789 1.00 95.25 96 LEU A O 1
ATOM 777 N N . GLY A 1 97 ? 5.519 -6.001 21.664 1.00 95.94 97 GLY A N 1
ATOM 778 C CA . GLY A 1 97 ? 5.811 -5.524 23.019 1.00 95.94 97 GLY A CA 1
ATOM 779 C C . GLY A 1 97 ? 4.629 -4.842 23.717 1.00 95.94 97 GLY A C 1
ATOM 780 O O . GLY A 1 97 ? 4.847 -4.007 24.589 1.00 95.94 97 GLY A O 1
ATOM 781 N N . GLY A 1 98 ? 3.393 -5.156 23.317 1.00 96.56 98 GLY A N 1
ATOM 782 C CA . GLY A 1 98 ? 2.190 -4.593 23.925 1.00 96.56 98 GLY A CA 1
ATOM 783 C C . GLY A 1 98 ? 1.910 -3.160 23.482 1.00 96.56 98 GLY A C 1
ATOM 784 O O . GLY A 1 98 ? 1.390 -2.365 24.256 1.00 96.56 98 GLY A O 1
ATOM 785 N N . VAL A 1 99 ? 2.261 -2.820 22.243 1.00 97.38 99 VAL A N 1
ATOM 786 C CA . VAL A 1 99 ? 2.047 -1.490 21.664 1.00 97.38 99 VAL A CA 1
ATOM 787 C C . VAL A 1 99 ? 1.050 -1.592 20.518 1.00 97.38 99 VAL A C 1
ATOM 789 O O . VAL A 1 99 ? 1.204 -2.421 19.617 1.00 97.38 99 VAL A O 1
ATOM 792 N N . ILE A 1 100 ? 0.035 -0.725 20.500 1.00 95.31 100 ILE A N 1
ATOM 793 C CA . ILE A 1 100 ? -0.847 -0.621 19.336 1.00 95.31 100 ILE A CA 1
ATOM 794 C C . ILE A 1 100 ? -0.041 -0.200 18.105 1.00 95.31 100 ILE A C 1
ATOM 796 O O . ILE A 1 100 ? 0.527 0.888 18.040 1.00 95.31 100 ILE A O 1
ATOM 800 N N . LYS A 1 101 ? -0.109 -1.050 17.079 1.00 93.38 101 LYS A N 1
ATOM 801 C CA . LYS A 1 101 ? 0.060 -0.656 15.678 1.00 93.38 101 LYS A CA 1
ATOM 802 C C . LYS A 1 101 ? -1.240 -0.871 14.915 1.00 93.38 101 LYS A C 1
ATOM 804 O O . LYS A 1 101 ? -1.789 0.084 14.394 1.00 93.38 101 LYS A O 1
ATOM 809 N N . MET A 1 102 ? -1.769 -2.102 14.894 1.00 95.06 102 MET A N 1
ATOM 810 C CA . MET A 1 102 ? -3.103 -2.420 14.341 1.00 95.06 102 MET A CA 1
ATOM 811 C C . MET A 1 102 ? -3.374 -1.788 12.958 1.00 95.06 102 MET A C 1
ATOM 813 O O . MET A 1 102 ? -4.472 -1.313 12.681 1.00 95.06 102 MET A O 1
ATOM 817 N N . GLY A 1 103 ? -2.357 -1.773 12.090 1.00 95.12 103 GLY A N 1
ATOM 818 C CA . GLY A 1 103 ? -2.385 -1.017 10.835 1.00 95.12 103 GLY A CA 1
ATOM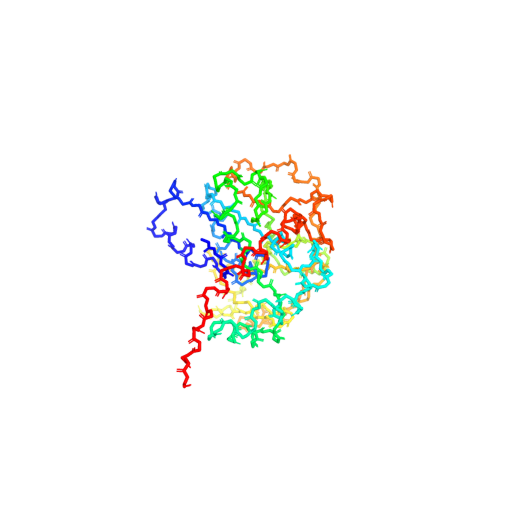 819 C C . GLY A 1 103 ? -3.506 -1.432 9.885 1.00 95.12 103 GLY A C 1
ATOM 820 O O . GLY A 1 103 ? -3.972 -0.603 9.121 1.00 95.12 103 GLY A O 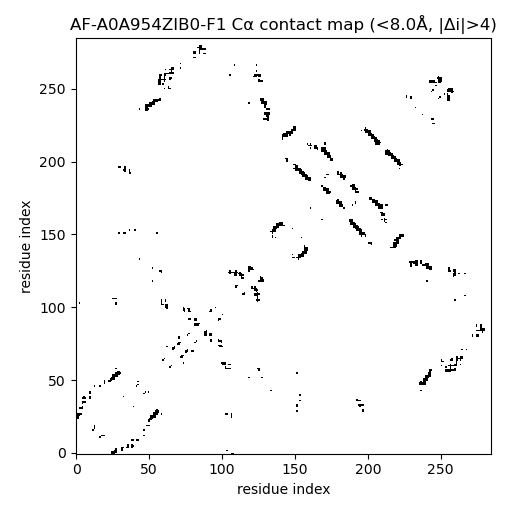1
ATOM 821 N N . ASP A 1 104 ? -3.992 -2.669 9.973 1.00 97.31 104 ASP A N 1
ATOM 822 C CA . ASP A 1 104 ? -5.038 -3.172 9.080 1.00 97.31 104 ASP A CA 1
ATOM 823 C C . ASP A 1 104 ? -6.462 -3.009 9.627 1.00 97.31 104 ASP A C 1
ATOM 825 O O . ASP A 1 104 ? -7.447 -3.091 8.886 1.00 97.31 104 ASP A O 1
ATOM 829 N N . SER A 1 105 ? -6.583 -2.707 10.922 1.00 96.88 105 SER A N 1
ATOM 830 C CA . SER A 1 105 ? -7.862 -2.561 11.627 1.00 96.88 105 SER A CA 1
ATOM 831 C C . SER A 1 105 ? -8.802 -1.468 11.089 1.00 96.88 105 SER A C 1
ATOM 833 O O . SER A 1 105 ? -10.014 -1.694 11.159 1.00 96.88 105 SER A O 1
ATOM 835 N N . PRO A 1 106 ? -8.336 -0.356 10.474 1.00 97.06 106 PRO A N 1
ATOM 836 C CA . PRO A 1 106 ? -9.221 0.579 9.773 1.00 97.06 106 PRO A CA 1
ATOM 837 C C . PRO A 1 106 ? -10.157 -0.100 8.769 1.00 97.06 106 PRO A C 1
ATOM 839 O O . PRO A 1 106 ? -11.327 0.255 8.681 1.00 97.06 106 PRO A O 1
ATOM 842 N N . SER A 1 107 ? -9.694 -1.137 8.069 1.00 97.31 107 SER A N 1
ATOM 843 C CA . SER A 1 107 ? -10.529 -1.857 7.098 1.00 97.31 107 SER A CA 1
ATOM 844 C C . SER A 1 107 ? -11.698 -2.617 7.748 1.00 97.31 107 SER A C 1
ATOM 846 O O . SER A 1 107 ? -12.733 -2.814 7.120 1.00 97.31 107 SER A O 1
ATOM 848 N N . VAL A 1 108 ? -11.569 -3.013 9.020 1.00 97.31 108 VAL A N 1
ATOM 849 C CA . VAL A 1 108 ? -12.681 -3.558 9.817 1.00 97.31 108 VAL A CA 1
ATOM 850 C C . VAL A 1 108 ? -13.554 -2.421 10.336 1.00 97.31 108 VAL A C 1
ATOM 852 O O . VAL A 1 108 ? -14.777 -2.512 10.269 1.00 97.31 108 VAL A O 1
ATOM 855 N N . GLY A 1 109 ? -12.939 -1.329 10.804 1.00 96.81 109 GLY A N 1
ATOM 856 C CA . GLY A 1 109 ? -13.642 -0.111 11.218 1.00 96.81 109 GLY A CA 1
ATOM 857 C C . GLY A 1 109 ? -14.585 0.426 10.136 1.00 96.81 109 GLY A C 1
ATOM 858 O O . GLY A 1 109 ? -15.710 0.804 10.457 1.00 96.81 109 GLY A O 1
ATOM 859 N N . TRP A 1 110 ? -14.167 0.353 8.867 1.00 96.81 110 TRP A N 1
ATOM 860 C CA . TRP A 1 110 ? -14.975 0.655 7.678 1.00 96.81 110 TRP A CA 1
ATOM 861 C C . TRP A 1 110 ? -16.333 -0.060 7.688 1.00 96.81 110 TRP A C 1
ATOM 863 O O . TRP A 1 110 ? -17.365 0.561 7.460 1.00 96.81 110 TRP A O 1
ATOM 873 N N . LEU A 1 111 ? -16.340 -1.359 8.007 1.00 96.25 111 LEU A N 1
ATOM 874 C CA . LEU A 1 111 ? -17.556 -2.176 8.040 1.00 96.25 111 LEU A CA 1
ATOM 875 C C . LEU A 1 111 ? -18.381 -1.971 9.315 1.00 96.25 111 LEU A C 1
ATOM 877 O O . LEU A 1 111 ? -19.592 -2.169 9.305 1.00 96.25 111 LEU A O 1
ATOM 881 N N . LEU A 1 112 ? -17.731 -1.633 10.431 1.00 95.88 112 LEU A N 1
ATOM 882 C CA . LEU A 1 112 ? -18.403 -1.516 11.726 1.00 95.88 112 LEU A CA 1
ATOM 883 C C . LEU A 1 112 ? -19.145 -0.187 11.894 1.00 95.88 112 LEU A C 1
ATOM 885 O O . LEU A 1 112 ? -20.172 -0.152 12.576 1.00 95.88 112 LEU A O 1
ATOM 889 N N . ARG A 1 113 ? -18.613 0.909 11.339 1.00 95.94 113 ARG A N 1
ATOM 890 C CA . ARG A 1 113 ? -19.140 2.266 11.537 1.00 95.94 113 ARG A CA 1
ATOM 891 C C . ARG A 1 113 ? -18.925 3.146 10.310 1.00 95.94 113 ARG A C 1
ATOM 893 O O . ARG A 1 113 ? -17.816 3.625 10.083 1.00 95.94 113 ARG A O 1
ATOM 900 N N . GLY A 1 114 ? -20.014 3.429 9.605 1.00 91.56 114 GLY A N 1
ATOM 901 C CA . GLY A 1 114 ? -20.055 4.244 8.392 1.00 91.56 114 GLY A CA 1
ATOM 902 C C . GLY A 1 114 ? -21.053 3.659 7.395 1.00 91.56 114 GLY A C 1
ATOM 903 O O . GLY A 1 114 ? -21.791 2.733 7.738 1.00 91.56 114 GLY A O 1
ATOM 904 N N . ASP A 1 115 ? -21.056 4.193 6.177 1.00 95.50 115 ASP A N 1
ATOM 905 C CA . ASP A 1 115 ? -21.708 3.563 5.029 1.00 95.50 115 ASP A CA 1
ATOM 906 C C . ASP A 1 115 ? -20.637 2.872 4.168 1.00 95.50 115 ASP A C 1
ATOM 908 O O . ASP A 1 115 ? -19.847 3.564 3.519 1.00 95.50 115 ASP A O 1
ATOM 912 N N . PRO A 1 116 ? -20.567 1.527 4.162 1.00 93.56 116 PRO A N 1
ATOM 913 C CA . PRO A 1 116 ? -19.533 0.810 3.434 1.00 93.56 116 PRO A CA 1
ATOM 914 C C . PRO A 1 116 ? -19.661 0.902 1.903 1.00 93.56 116 PRO A C 1
ATOM 916 O O . PRO A 1 116 ? -18.727 0.487 1.211 1.00 93.56 116 PRO A O 1
ATOM 919 N N . GLU A 1 117 ? -20.765 1.436 1.368 1.00 95.00 117 GLU A N 1
ATOM 920 C CA . GLU A 1 117 ? -20.951 1.633 -0.075 1.00 95.00 117 GLU A CA 1
ATOM 921 C C . GLU A 1 117 ? -20.442 3.000 -0.573 1.00 95.00 117 GLU A C 1
ATOM 923 O O . GLU A 1 117 ? -20.209 3.151 -1.777 1.00 95.00 117 GLU A O 1
ATOM 928 N N . ASP A 1 118 ? -20.201 3.975 0.317 1.00 97.12 118 ASP A N 1
ATOM 929 C CA . ASP A 1 118 ? -19.749 5.326 -0.053 1.00 97.12 118 ASP A CA 1
ATOM 930 C C . ASP A 1 118 ? -18.457 5.761 0.677 1.00 97.12 118 ASP A C 1
ATOM 932 O O . ASP A 1 118 ? -18.505 6.397 1.734 1.00 97.12 118 ASP A O 1
ATOM 936 N N . PRO A 1 119 ? -17.273 5.500 0.082 1.00 97.75 119 PRO A N 1
ATOM 937 C CA . PRO A 1 119 ? -15.964 5.886 0.620 1.00 97.75 119 PRO A CA 1
ATOM 938 C C . PRO A 1 119 ? -15.759 7.389 0.792 1.00 97.75 119 PRO A C 1
ATOM 940 O O . PRO A 1 119 ? -14.833 7.787 1.497 1.00 97.75 119 PRO A O 1
ATOM 943 N N . SER A 1 120 ? -16.602 8.229 0.184 1.00 97.38 120 SER A N 1
ATOM 944 C CA . SER A 1 120 ? -16.519 9.681 0.347 1.00 97.38 120 SER A CA 1
ATOM 945 C C . SER A 1 120 ? -17.064 10.168 1.690 1.00 97.38 120 SER A C 1
ATOM 947 O O . SER A 1 120 ? -16.791 11.308 2.086 1.00 97.38 120 SER A O 1
ATOM 949 N N . LEU A 1 121 ? -17.796 9.318 2.419 1.00 97.81 121 LEU A N 1
ATOM 950 C CA . LEU A 1 121 ? -18.368 9.646 3.717 1.00 97.81 121 LEU A CA 1
ATOM 951 C C . LEU A 1 121 ? -17.415 9.302 4.876 1.00 97.81 121 LEU A C 1
ATOM 953 O O . LEU A 1 121 ? -16.674 8.321 4.830 1.00 97.81 121 LEU A O 1
ATOM 957 N N . PRO A 1 122 ? -17.435 10.097 5.961 1.00 97.50 122 PRO A N 1
ATOM 958 C CA . PRO A 1 122 ? -16.767 9.762 7.212 1.00 97.50 122 PRO A CA 1
ATOM 959 C C . PRO A 1 122 ? -17.128 8.374 7.758 1.00 97.50 122 PRO A C 1
ATOM 961 O O . PRO A 1 122 ? -18.295 8.080 8.005 1.00 97.50 122 PRO A O 1
ATOM 964 N N . SER A 1 123 ? -16.112 7.571 8.066 1.00 97.19 123 SER A N 1
ATOM 965 C CA . SER A 1 123 ? -16.246 6.290 8.772 1.00 97.19 123 SER A CA 1
ATOM 966 C C . SER A 1 123 ? -15.083 6.091 9.752 1.00 97.19 123 SER A C 1
ATOM 968 O O . SER A 1 123 ? -14.095 6.831 9.697 1.00 97.19 123 SER A O 1
ATOM 970 N N . TRP A 1 124 ? -15.141 5.056 10.596 1.00 98.00 124 TRP A N 1
ATOM 971 C CA . TRP A 1 124 ? -13.972 4.641 11.391 1.00 98.00 124 TRP A CA 1
ATOM 972 C C . TRP A 1 124 ? -12.825 4.087 10.533 1.00 98.00 124 TRP A C 1
ATOM 974 O O . TRP A 1 124 ? -11.678 4.088 10.975 1.00 98.00 124 TRP A O 1
ATOM 984 N N . GLY A 1 125 ? -13.115 3.625 9.313 1.00 97.56 125 GLY A N 1
ATOM 985 C CA . GLY A 1 125 ? -12.099 3.186 8.357 1.00 97.56 125 GLY A CA 1
ATOM 986 C C . GLY A 1 125 ? -11.437 4.321 7.582 1.00 97.56 125 GLY A C 1
ATOM 987 O O . GLY A 1 125 ? -10.420 4.102 6.940 1.00 97.56 125 GLY A O 1
ATOM 988 N N . GLY A 1 126 ? -11.966 5.539 7.675 1.00 97.88 126 GLY A N 1
ATOM 989 C CA . GLY A 1 126 ? -11.446 6.712 6.982 1.00 97.88 126 GLY A CA 1
ATOM 990 C C . GLY A 1 126 ? -12.458 7.327 6.025 1.00 97.88 126 GLY A C 1
ATOM 991 O O . GLY A 1 126 ? -13.643 6.989 6.036 1.00 97.88 126 GLY A O 1
ATOM 992 N N . GLN A 1 127 ? -11.973 8.285 5.246 1.00 98.06 127 GLN A N 1
ATOM 993 C CA . GLN A 1 127 ? -12.714 9.003 4.217 1.00 98.06 127 GLN A CA 1
ATOM 994 C C . GLN A 1 127 ? -11.783 9.188 3.016 1.00 98.06 127 GLN A C 1
ATOM 996 O O . GLN A 1 127 ? -10.642 9.622 3.181 1.00 98.06 127 GLN A O 1
ATOM 1001 N N . PHE A 1 128 ? -12.263 8.838 1.830 1.00 97.81 128 PHE A N 1
ATOM 1002 C CA . PHE A 1 128 ? -11.449 8.664 0.634 1.00 97.81 128 PHE A CA 1
ATOM 1003 C C . PHE A 1 128 ? -11.953 9.523 -0.519 1.00 97.81 128 PHE A C 1
ATOM 1005 O O . PHE A 1 128 ? -13.123 9.900 -0.593 1.00 97.81 128 PHE A O 1
ATOM 1012 N N . VAL A 1 129 ? -11.054 9.792 -1.461 1.00 96.50 129 VAL A N 1
ATOM 1013 C CA . VAL A 1 129 ? -11.360 10.514 -2.698 1.00 96.50 129 VAL A CA 1
ATOM 1014 C C . VAL A 1 129 ? -11.179 9.597 -3.896 1.00 96.50 129 VAL A C 1
ATOM 1016 O O . VAL A 1 129 ? -10.485 8.578 -3.826 1.00 96.50 129 VAL A O 1
ATOM 1019 N N . ARG A 1 130 ? -11.820 9.942 -5.013 1.00 96.50 130 ARG A N 1
ATOM 1020 C CA . ARG A 1 130 ? -11.594 9.238 -6.276 1.00 96.50 130 ARG A CA 1
ATOM 1021 C C . ARG A 1 130 ? -10.132 9.372 -6.681 1.00 96.50 130 ARG A C 1
ATOM 1023 O O . ARG A 1 130 ? -9.578 10.468 -6.646 1.00 96.50 130 ARG A O 1
ATOM 1030 N N . ALA A 1 131 ? -9.523 8.257 -7.065 1.00 95.12 131 ALA A N 1
ATOM 1031 C CA . ALA A 1 131 ? -8.126 8.255 -7.452 1.00 95.12 131 ALA A CA 1
ATOM 1032 C C . ALA A 1 131 ? -7.924 9.005 -8.784 1.00 95.12 131 ALA A C 1
ATOM 1034 O O . ALA A 1 131 ? -8.721 8.821 -9.713 1.00 95.12 131 ALA A O 1
ATOM 1035 N N . PRO A 1 132 ? -6.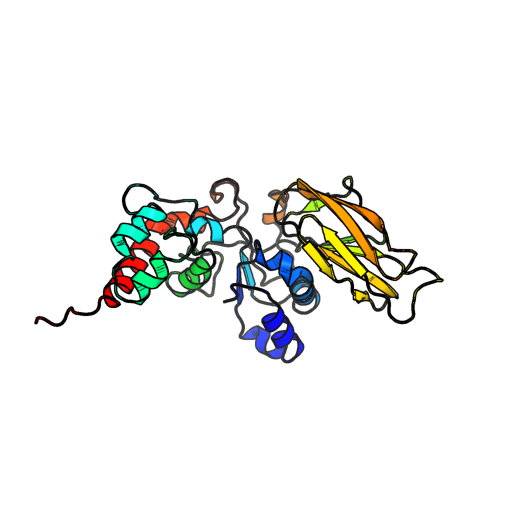848 9.803 -8.921 1.00 94.06 132 PRO A N 1
ATOM 1036 C CA . PRO A 1 132 ? -6.324 10.137 -10.238 1.00 94.06 132 PRO A CA 1
ATOM 1037 C C . PRO A 1 132 ? -5.753 8.876 -10.897 1.00 94.06 132 PRO A C 1
ATOM 1039 O O . PRO A 1 132 ? -5.825 7.770 -10.345 1.00 94.06 132 PRO A O 1
ATOM 1042 N N . GLU A 1 133 ? -5.158 9.037 -12.075 1.00 93.56 133 GLU A N 1
ATOM 1043 C CA . GLU A 1 133 ? -4.417 7.954 -12.720 1.00 93.56 133 GLU A CA 1
ATOM 1044 C C . GLU A 1 133 ? -3.393 7.367 -11.737 1.00 93.56 133 GLU A C 1
ATOM 1046 O O . GLU A 1 133 ? -2.721 8.108 -11.015 1.00 93.56 133 GLU A O 1
ATOM 1051 N N . ARG A 1 134 ? -3.338 6.031 -11.618 1.00 94.50 134 ARG A N 1
ATOM 1052 C CA . ARG A 1 134 ? -2.395 5.406 -10.682 1.00 94.50 134 ARG A CA 1
ATOM 1053 C C . ARG A 1 134 ? -0.985 5.557 -11.260 1.00 94.50 134 ARG A C 1
ATOM 1055 O O . ARG A 1 134 ? -0.782 5.136 -12.398 1.00 94.50 134 ARG A O 1
ATOM 1062 N N . PRO A 1 135 ? -0.022 6.133 -10.517 1.00 94.25 135 PRO A N 1
ATOM 1063 C CA . PRO A 1 135 ? 1.293 6.432 -11.070 1.00 94.25 135 PRO A CA 1
ATOM 1064 C C . PRO A 1 135 ? 2.015 5.162 -11.524 1.00 94.25 135 PRO A C 1
ATOM 1066 O O . PRO A 1 135 ? 2.308 4.280 -10.713 1.00 94.25 135 PRO A O 1
ATOM 1069 N N . TYR A 1 136 ? 2.317 5.100 -12.817 1.00 96.62 136 TYR A N 1
ATOM 1070 C CA . TYR A 1 136 ? 3.084 4.035 -13.448 1.00 96.62 136 TYR A CA 1
ATOM 1071 C C . TYR A 1 136 ? 4.158 4.663 -14.340 1.00 96.62 136 TYR A C 1
ATOM 1073 O O . TYR A 1 136 ? 3.859 5.451 -15.236 1.00 96.62 136 TYR A O 1
ATOM 1081 N N . SER A 1 137 ? 5.422 4.362 -14.059 1.00 97.25 137 SER A N 1
ATOM 1082 C CA . SER A 1 137 ? 6.578 4.924 -14.756 1.00 97.25 137 SER A CA 1
ATOM 1083 C C . SER A 1 137 ? 7.355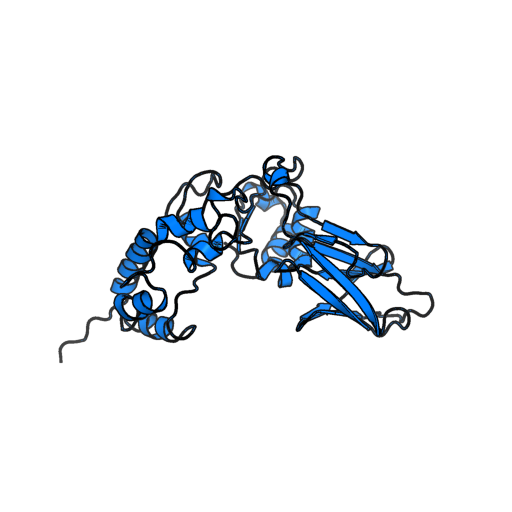 3.799 -15.426 1.00 97.25 137 SER A C 1
ATOM 1085 O O . SER A 1 137 ? 8.071 3.053 -14.762 1.00 97.25 137 SER A O 1
ATOM 1087 N N . ARG A 1 138 ? 7.212 3.671 -16.746 1.00 96.94 138 ARG A N 1
ATOM 1088 C CA . ARG A 1 138 ? 7.928 2.677 -17.553 1.00 96.94 138 ARG A CA 1
ATOM 1089 C C . ARG A 1 138 ? 9.128 3.316 -18.244 1.00 96.94 138 ARG A C 1
ATOM 1091 O O . ARG A 1 138 ? 8.996 4.397 -18.815 1.00 96.94 138 ARG A O 1
ATOM 1098 N N . PHE A 1 139 ? 10.272 2.639 -18.220 1.00 98.25 139 PHE A N 1
ATOM 1099 C CA . PHE A 1 139 ? 11.492 3.080 -18.899 1.00 98.25 139 PHE A CA 1
ATOM 1100 C C . PHE A 1 139 ? 12.092 1.933 -19.707 1.00 98.25 139 PHE A C 1
ATOM 1102 O O . PHE A 1 139 ? 12.375 0.881 -19.149 1.00 98.25 139 PHE A O 1
ATOM 1109 N N . ASP A 1 140 ? 12.382 2.156 -20.988 1.00 97.31 140 ASP A N 1
ATOM 1110 C CA . ASP A 1 140 ? 13.048 1.169 -21.861 1.00 97.31 140 ASP A CA 1
ATOM 1111 C C . ASP A 1 140 ? 14.587 1.163 -21.679 1.00 97.31 140 ASP A C 1
ATOM 1113 O O . ASP A 1 140 ? 15.357 0.941 -22.613 1.00 97.31 140 ASP A O 1
ATOM 1117 N N . ARG A 1 141 ? 15.052 1.510 -20.472 1.00 96.81 141 ARG A N 1
ATOM 1118 C CA . ARG A 1 141 ? 16.461 1.551 -20.055 1.00 96.81 141 ARG A CA 1
ATOM 1119 C C . ARG A 1 141 ? 16.568 1.443 -18.539 1.00 96.81 141 ARG A C 1
ATOM 1121 O O . ARG A 1 141 ? 15.600 1.702 -17.823 1.00 96.81 141 ARG A O 1
ATOM 1128 N N . MET A 1 142 ? 17.775 1.171 -18.045 1.00 97.81 142 MET A N 1
ATOM 1129 C CA . MET A 1 142 ? 18.048 1.293 -16.617 1.00 97.81 142 MET A CA 1
ATOM 1130 C C . MET A 1 142 ? 17.865 2.754 -16.187 1.00 97.81 142 MET A C 1
ATOM 1132 O O . MET A 1 142 ? 18.315 3.690 -16.864 1.00 97.81 142 MET A O 1
ATOM 1136 N N . THR A 1 143 ? 17.151 2.958 -15.085 1.00 98.19 143 THR A N 1
ATOM 1137 C CA . THR A 1 143 ? 16.912 4.290 -14.531 1.00 98.19 143 THR A CA 1
ATOM 1138 C C . THR A 1 143 ? 18.105 4.772 -13.716 1.00 98.19 143 THR A C 1
ATOM 1140 O O . THR A 1 143 ? 18.959 3.995 -13.292 1.00 98.19 143 THR A O 1
ATOM 1143 N N . THR A 1 144 ? 18.160 6.076 -13.483 1.00 98.31 144 THR A N 1
ATOM 1144 C CA . THR A 1 144 ? 19.140 6.741 -12.622 1.00 98.31 144 THR A CA 1
ATOM 1145 C C . THR A 1 144 ? 18.418 7.559 -11.559 1.00 98.31 144 THR A C 1
ATOM 1147 O O . THR A 1 144 ? 17.236 7.869 -11.693 1.00 98.31 144 THR A O 1
ATOM 1150 N N . THR A 1 145 ? 19.128 8.009 -10.530 1.00 98.06 145 THR A N 1
ATOM 1151 C CA . THR A 1 145 ? 18.555 8.895 -9.502 1.00 98.06 145 THR A CA 1
ATOM 1152 C C . THR A 1 145 ? 18.096 10.261 -10.038 1.00 98.06 145 THR A C 1
ATOM 1154 O O . THR A 1 145 ? 17.386 10.975 -9.332 1.00 98.06 145 THR A O 1
ATOM 1157 N N . ASN A 1 146 ? 18.412 10.615 -11.291 1.00 98.00 146 ASN A N 1
ATOM 1158 C CA . ASN A 1 146 ? 17.836 11.782 -11.971 1.00 98.00 146 ASN A CA 1
ATOM 1159 C C . ASN A 1 146 ? 16.405 11.538 -12.478 1.00 98.00 146 ASN A C 1
ATOM 1161 O O . ASN A 1 146 ? 15.651 12.495 -12.667 1.00 98.00 146 ASN A O 1
ATOM 1165 N N . ASP A 1 147 ? 16.026 10.278 -12.700 1.00 98.38 147 ASP A N 1
ATOM 1166 C CA . ASP A 1 147 ? 14.659 9.899 -13.041 1.00 98.38 147 ASP A CA 1
ATOM 1167 C C . ASP A 1 147 ? 13.768 10.019 -11.792 1.00 98.38 147 ASP A C 1
ATOM 1169 O O . ASP A 1 147 ? 14.204 9.766 -10.663 1.00 98.38 147 ASP A O 1
ATOM 1173 N N . ARG A 1 148 ? 12.511 10.436 -11.980 1.00 97.31 148 ARG A N 1
ATOM 1174 C CA . ARG A 1 148 ? 11.570 10.709 -10.883 1.00 97.31 148 ARG A CA 1
ATOM 1175 C C . ARG A 1 148 ? 10.327 9.838 -10.995 1.00 97.31 148 ARG A C 1
ATOM 1177 O O . ARG A 1 148 ? 9.820 9.629 -12.092 1.00 97.31 148 ARG A O 1
ATOM 1184 N N . MET A 1 149 ? 9.815 9.398 -9.851 1.00 96.38 149 MET A N 1
ATOM 1185 C CA . MET A 1 149 ? 8.536 8.691 -9.730 1.00 96.38 149 MET A CA 1
ATOM 1186 C C . MET A 1 149 ? 7.809 9.110 -8.451 1.00 96.38 149 MET A C 1
ATOM 1188 O O . MET A 1 149 ? 8.432 9.627 -7.528 1.00 96.38 149 MET A O 1
ATOM 1192 N N . GLU A 1 150 ? 6.511 8.853 -8.349 1.00 94.69 150 GLU A N 1
ATOM 1193 C CA . GLU A 1 150 ? 5.760 9.126 -7.120 1.00 94.69 150 GLU A CA 1
ATOM 1194 C C . GLU A 1 150 ? 5.912 8.006 -6.079 1.00 94.69 150 GLU A C 1
ATOM 1196 O O . GLU A 1 150 ? 6.028 6.824 -6.415 1.00 94.69 150 GLU A O 1
ATOM 1201 N N . VAL A 1 151 ? 5.879 8.369 -4.792 1.00 94.19 151 VAL A N 1
ATOM 1202 C CA . VAL A 1 151 ? 5.745 7.394 -3.702 1.00 94.19 151 VAL A CA 1
ATOM 1203 C C . VAL A 1 151 ? 4.452 6.593 -3.875 1.00 94.19 151 VAL A C 1
ATOM 1205 O O . VAL A 1 151 ? 3.430 7.137 -4.285 1.00 94.19 151 VAL A O 1
ATOM 1208 N N . PHE A 1 152 ? 4.492 5.293 -3.581 1.00 94.50 152 PHE A N 1
ATOM 1209 C CA . PHE A 1 152 ? 3.406 4.345 -3.857 1.00 94.50 152 PHE A CA 1
ATOM 1210 C C . PHE A 1 152 ? 3.016 4.194 -5.341 1.00 94.50 152 PHE A C 1
ATOM 1212 O O . PHE A 1 152 ? 2.029 3.511 -5.630 1.00 94.50 152 PHE A O 1
ATOM 1219 N N . GLY A 1 153 ? 3.765 4.786 -6.275 1.00 95.94 153 GLY A N 1
ATOM 1220 C CA . GLY A 1 153 ? 3.693 4.467 -7.700 1.00 95.94 153 GLY A CA 1
ATOM 1221 C C . GLY A 1 153 ? 4.428 3.169 -8.043 1.00 95.94 153 GLY A C 1
ATOM 1222 O O . GLY A 1 153 ? 5.174 2.633 -7.223 1.00 95.94 153 GLY A O 1
ATOM 1223 N N . VAL A 1 154 ? 4.240 2.679 -9.268 1.00 97.88 154 VAL A N 1
ATOM 1224 C CA . VAL A 1 154 ? 4.967 1.522 -9.812 1.00 97.88 154 VAL A CA 1
ATOM 1225 C C . VAL A 1 154 ? 5.992 1.996 -10.839 1.00 97.88 154 VAL A C 1
ATOM 1227 O O . VAL A 1 154 ? 5.646 2.661 -11.811 1.00 97.88 154 VAL A O 1
ATOM 1230 N N . LEU A 1 155 ? 7.255 1.642 -10.631 1.00 98.38 155 LEU A N 1
ATOM 1231 C CA . LEU A 1 155 ? 8.331 1.774 -11.609 1.00 98.38 155 LEU A CA 1
ATOM 1232 C C . LEU A 1 155 ? 8.518 0.444 -12.337 1.00 98.38 155 LEU A C 1
ATOM 1234 O O . LEU A 1 155 ? 8.617 -0.588 -11.676 1.00 98.38 155 LEU A O 1
ATOM 1238 N N . GLU A 1 156 ? 8.638 0.485 -13.665 1.00 98.38 156 GLU A N 1
ATOM 1239 C CA . GLU A 1 156 ? 8.949 -0.678 -14.501 1.00 98.38 156 GLU A CA 1
ATOM 1240 C C . GLU A 1 156 ? 10.079 -0.379 -15.502 1.00 98.38 156 GLU A C 1
ATOM 1242 O O . GLU A 1 156 ? 9.822 0.137 -16.595 1.00 98.38 156 GLU A O 1
ATOM 1247 N N . PRO A 1 157 ? 11.346 -0.683 -15.168 1.00 98.25 157 PRO A N 1
ATOM 1248 C CA . PRO A 1 157 ? 12.417 -0.735 -16.151 1.00 98.25 157 PRO A CA 1
ATOM 1249 C C . PRO A 1 157 ? 12.228 -1.985 -17.023 1.00 98.25 157 PRO A C 1
ATOM 1251 O O . PRO A 1 157 ? 12.113 -3.093 -16.497 1.00 98.25 157 PRO A O 1
ATOM 1254 N N . ALA A 1 158 ? 12.202 -1.800 -18.340 1.00 97.94 158 ALA A N 1
ATOM 1255 C CA . ALA A 1 158 ? 12.138 -2.849 -19.350 1.00 97.94 158 ALA A CA 1
ATOM 1256 C C . ALA A 1 158 ? 13.482 -2.899 -20.080 1.00 97.94 158 ALA A C 1
ATOM 1258 O O . ALA A 1 158 ? 13.821 -1.993 -20.843 1.00 97.94 158 ALA A O 1
ATOM 1259 N N . LEU A 1 159 ? 14.284 -3.921 -19.785 1.00 98.19 159 LEU A N 1
ATOM 1260 C CA . LEU A 1 159 ? 15.677 -3.992 -20.216 1.00 98.19 159 LEU A CA 1
ATOM 1261 C C . LEU A 1 159 ? 15.859 -5.059 -21.299 1.00 98.19 159 LEU A C 1
ATOM 1263 O O . LEU A 1 159 ? 15.409 -6.193 -21.112 1.00 98.19 159 LEU A O 1
ATOM 1267 N N . PRO A 1 160 ? 16.523 -4.741 -22.421 1.00 97.19 160 PRO A N 1
ATOM 1268 C CA . PRO A 1 160 ? 16.839 -5.740 -23.430 1.00 97.19 160 PRO A CA 1
ATOM 1269 C C . PRO A 1 160 ? 17.837 -6.764 -22.873 1.00 97.19 160 PRO A C 1
ATOM 1271 O O . PRO A 1 160 ? 18.784 -6.400 -22.179 1.00 97.19 160 PRO A O 1
ATOM 1274 N N . LEU A 1 161 ? 17.648 -8.040 -23.212 1.00 95.88 161 LEU A N 1
ATOM 1275 C CA . LEU A 1 161 ? 18.532 -9.131 -22.787 1.00 95.88 161 LEU A CA 1
ATOM 1276 C C . LEU A 1 161 ? 19.848 -9.217 -23.580 1.00 95.88 161 LEU A C 1
ATOM 1278 O O . LEU A 1 161 ? 20.790 -9.863 -23.124 1.00 95.88 161 LEU A O 1
ATOM 1282 N N . GLY A 1 162 ? 19.946 -8.545 -24.729 1.00 91.94 162 GLY A N 1
ATOM 1283 C CA . GLY A 1 162 ? 21.106 -8.626 -25.624 1.00 91.94 162 GLY A CA 1
ATOM 1284 C C . GLY A 1 162 ? 21.203 -9.954 -26.387 1.00 91.94 162 GLY A C 1
ATOM 1285 O O . GLY A 1 162 ? 20.433 -10.880 -26.141 1.00 91.94 162 GLY A O 1
ATOM 1286 N N . ASP A 1 163 ? 22.147 -10.027 -27.326 1.00 92.25 163 ASP A N 1
ATOM 1287 C CA . ASP A 1 163 ? 22.280 -11.165 -28.251 1.00 92.25 163 ASP A CA 1
ATOM 1288 C C . ASP A 1 163 ? 22.826 -12.438 -27.572 1.00 92.25 163 ASP A C 1
ATOM 1290 O O . ASP A 1 163 ? 22.484 -13.546 -27.974 1.00 92.25 163 ASP A O 1
ATOM 1294 N N . ASP A 1 164 ? 23.621 -12.286 -26.506 1.00 93.00 164 ASP A N 1
ATOM 1295 C CA . ASP A 1 164 ? 24.232 -13.388 -25.740 1.00 93.00 164 ASP A CA 1
ATOM 1296 C C . ASP A 1 164 ? 23.357 -13.847 -24.552 1.00 93.00 164 ASP A C 1
ATOM 1298 O O . ASP A 1 164 ? 23.857 -14.334 -23.531 1.00 93.00 164 ASP A O 1
ATOM 1302 N N . ALA A 1 165 ? 22.043 -13.633 -24.636 1.00 93.75 165 ALA A N 1
ATOM 1303 C CA . ALA A 1 165 ? 21.109 -14.036 -23.593 1.00 93.75 165 ALA A CA 1
ATOM 1304 C C . ALA A 1 165 ? 21.070 -15.571 -23.439 1.00 93.75 165 ALA A C 1
ATOM 1306 O O . ALA A 1 165 ? 21.012 -16.287 -24.442 1.00 93.75 165 ALA A O 1
ATOM 1307 N N . PRO A 1 166 ? 21.071 -16.106 -22.204 1.00 95.38 166 PRO A N 1
ATOM 1308 C CA . PRO A 1 166 ? 20.880 -17.537 -21.985 1.00 95.38 166 PRO A CA 1
ATOM 1309 C C . PRO A 1 166 ? 19.456 -17.972 -22.371 1.00 95.38 166 PRO A C 1
ATOM 1311 O O . PRO A 1 166 ? 18.549 -17.150 -22.448 1.00 95.38 166 PRO A O 1
ATOM 1314 N N . GLU A 1 167 ? 19.244 -19.277 -22.563 1.00 94.31 167 GLU A N 1
ATOM 1315 C CA . GLU A 1 167 ? 17.926 -19.846 -22.906 1.00 94.31 167 GLU A CA 1
ATOM 1316 C C . GLU A 1 167 ? 16.869 -19.588 -21.819 1.00 94.31 167 GLU A C 1
ATOM 1318 O O . GLU A 1 167 ? 15.717 -19.291 -22.127 1.00 94.31 167 GLU A O 1
ATOM 1323 N N . GLU A 1 168 ? 17.284 -19.619 -20.548 1.00 95.88 168 GLU A N 1
ATOM 1324 C CA . GLU A 1 168 ? 16.453 -19.280 -19.389 1.00 95.88 168 GLU A CA 1
ATOM 1325 C C . GLU A 1 168 ? 17.060 -18.084 -18.632 1.00 95.88 168 GLU A C 1
ATOM 1327 O O . GLU A 1 168 ? 17.813 -18.261 -17.665 1.00 95.88 168 GLU A O 1
ATOM 1332 N N . PRO A 1 169 ? 16.792 -16.838 -19.067 1.00 96.81 169 PRO A N 1
ATOM 1333 C CA . PRO A 1 169 ? 17.272 -15.656 -18.372 1.00 96.81 169 PRO A CA 1
ATOM 1334 C C . PRO A 1 169 ? 16.588 -15.487 -17.019 1.00 96.81 169 PRO A C 1
ATOM 1336 O O . PRO A 1 169 ? 15.363 -15.467 -16.913 1.00 96.81 169 PRO A O 1
ATOM 1339 N N . VAL A 1 170 ? 17.393 -15.280 -15.984 1.00 97.94 170 VAL A N 1
ATOM 1340 C CA . VAL A 1 170 ? 16.941 -14.968 -14.631 1.00 97.94 170 VAL A CA 1
ATOM 1341 C C . VAL A 1 170 ? 17.682 -13.730 -14.169 1.00 97.94 170 VAL A C 1
ATOM 1343 O O . VAL A 1 170 ? 18.910 -13.681 -14.225 1.00 97.94 170 VAL A O 1
ATOM 1346 N N . ALA A 1 171 ? 16.937 -12.747 -13.671 1.00 98.31 171 ALA A N 1
ATOM 1347 C CA . ALA A 1 171 ? 17.501 -11.542 -13.093 1.00 98.31 171 ALA A CA 1
ATOM 1348 C C . ALA A 1 171 ? 16.738 -11.118 -11.838 1.00 98.31 171 ALA A C 1
ATOM 1350 O O . ALA A 1 171 ? 15.547 -11.393 -11.686 1.00 98.31 171 ALA A O 1
ATOM 1351 N N . ALA A 1 172 ? 17.423 -10.403 -10.955 1.00 98.50 172 ALA A N 1
ATOM 1352 C CA . ALA A 1 172 ? 16.838 -9.753 -9.798 1.00 98.50 172 ALA A CA 1
ATOM 1353 C C . ALA A 1 172 ? 17.327 -8.307 -9.690 1.00 98.50 172 ALA A C 1
ATOM 1355 O O . ALA A 1 172 ? 18.526 -8.041 -9.801 1.00 98.50 172 ALA A O 1
ATOM 1356 N N . LEU A 1 173 ? 16.401 -7.387 -9.419 1.00 98.50 173 LEU A N 1
ATOM 1357 C CA . LEU A 1 173 ? 16.711 -6.010 -9.059 1.00 98.50 173 LEU A CA 1
ATOM 1358 C C . LEU A 1 173 ? 16.871 -5.910 -7.543 1.00 98.50 173 LEU A C 1
ATOM 1360 O O . LEU A 1 173 ? 15.936 -6.163 -6.781 1.00 98.50 173 LEU A O 1
ATOM 1364 N N . ILE A 1 174 ? 18.072 -5.546 -7.106 1.00 98.44 174 ILE A N 1
ATOM 1365 C CA . ILE A 1 174 ? 18.422 -5.368 -5.700 1.00 98.44 174 ILE A CA 1
ATOM 1366 C C . ILE A 1 174 ? 18.244 -3.898 -5.333 1.00 98.44 174 ILE A C 1
ATOM 1368 O O . ILE A 1 174 ? 18.823 -3.027 -5.979 1.00 98.44 174 ILE A O 1
ATOM 1372 N N . VAL A 1 175 ? 17.460 -3.633 -4.288 1.00 97.50 175 VAL A N 1
ATOM 1373 C CA . VAL A 1 175 ? 17.199 -2.286 -3.760 1.00 97.50 175 VAL A CA 1
ATOM 1374 C C . VAL A 1 175 ? 17.062 -2.344 -2.243 1.00 97.50 175 VAL A C 1
ATOM 1376 O O . VAL A 1 175 ? 16.212 -3.060 -1.713 1.00 97.50 175 VAL A O 1
ATOM 1379 N N . GLU A 1 176 ? 17.883 -1.577 -1.523 1.00 95.44 176 GLU A N 1
ATOM 1380 C CA . GLU A 1 176 ? 17.976 -1.645 -0.057 1.00 95.44 176 GLU A CA 1
ATOM 1381 C C . GLU A 1 176 ? 18.158 -3.104 0.433 1.00 95.44 176 GLU A C 1
ATOM 1383 O O . GLU A 1 176 ? 19.146 -3.760 0.117 1.00 95.44 176 GLU A O 1
ATOM 1388 N N . ASN A 1 177 ? 17.194 -3.626 1.198 1.00 93.06 177 ASN A N 1
ATOM 1389 C CA . ASN A 1 177 ? 17.150 -4.996 1.701 1.00 93.06 177 ASN A CA 1
ATOM 1390 C C . ASN A 1 177 ? 16.218 -5.916 0.886 1.00 93.06 177 ASN A C 1
ATOM 1392 O O . ASN A 1 177 ? 15.752 -6.929 1.407 1.00 93.06 177 ASN A O 1
ATOM 1396 N N . GLN A 1 178 ? 15.890 -5.542 -0.351 1.00 94.69 178 GLN A N 1
ATOM 1397 C CA . GLN A 1 178 ? 14.954 -6.253 -1.220 1.00 94.69 178 GLN A CA 1
ATOM 1398 C C . GLN A 1 178 ? 15.665 -6.865 -2.420 1.00 94.69 178 GLN A C 1
ATOM 1400 O O . GLN A 1 178 ? 16.644 -6.320 -2.926 1.00 94.69 178 GLN A O 1
ATOM 1405 N N . SER A 1 179 ? 15.095 -7.965 -2.906 1.00 96.81 179 SER A N 1
ATOM 1406 C CA . SER A 1 179 ? 15.454 -8.614 -4.160 1.00 96.81 179 SER A CA 1
ATOM 1407 C C . SER A 1 179 ? 14.168 -8.849 -4.940 1.00 96.81 179 SER A C 1
ATOM 1409 O O . SER A 1 179 ? 13.352 -9.676 -4.539 1.00 96.81 179 SER A O 1
ATOM 1411 N N . LEU A 1 180 ? 13.966 -8.090 -6.013 1.00 96.94 180 LEU A N 1
ATOM 1412 C CA . LEU A 1 180 ? 12.769 -8.152 -6.847 1.00 96.94 180 LEU A CA 1
ATOM 1413 C C . LEU A 1 180 ? 13.058 -9.046 -8.046 1.00 96.94 180 LEU A C 1
ATOM 1415 O O . LEU A 1 180 ? 13.956 -8.737 -8.828 1.00 96.94 180 LEU A O 1
ATOM 1419 N N . ALA A 1 181 ? 12.327 -10.149 -8.180 1.00 96.94 181 ALA A N 1
ATOM 1420 C CA . ALA A 1 181 ? 12.472 -11.036 -9.327 1.00 96.94 181 ALA A CA 1
ATOM 1421 C C . ALA A 1 181 ? 12.054 -10.314 -10.615 1.00 96.94 181 ALA A C 1
ATOM 1423 O O . ALA A 1 181 ? 11.030 -9.632 -10.652 1.00 96.94 181 ALA A O 1
ATOM 1424 N N . GLY A 1 182 ? 12.868 -10.452 -11.658 1.00 96.75 182 GLY A N 1
ATOM 1425 C CA . GLY A 1 182 ? 12.505 -10.028 -12.999 1.00 96.75 182 GLY A CA 1
ATOM 1426 C C . GLY A 1 182 ? 11.639 -11.073 -13.700 1.00 96.75 182 GLY A C 1
ATOM 1427 O O . GLY A 1 182 ? 11.697 -12.259 -13.373 1.00 96.75 182 GLY A O 1
ATOM 1428 N N . HIS A 1 183 ? 10.855 -10.636 -14.680 1.00 95.94 183 HIS A N 1
ATOM 1429 C CA . HIS A 1 183 ? 10.126 -11.517 -15.589 1.00 95.94 183 HIS A CA 1
ATOM 1430 C C . HIS A 1 183 ? 10.383 -11.122 -17.043 1.00 95.94 183 HIS A C 1
ATOM 1432 O O . HIS A 1 183 ? 10.574 -9.945 -17.353 1.00 95.94 183 HIS A O 1
ATOM 1438 N N . ILE A 1 184 ? 10.360 -12.106 -17.940 1.00 96.56 184 ILE A N 1
ATOM 1439 C CA . ILE A 1 184 ? 10.417 -11.855 -19.380 1.00 96.56 184 ILE A CA 1
ATOM 1440 C C . ILE A 1 184 ? 9.021 -11.490 -19.873 1.00 96.56 184 ILE A C 1
ATOM 1442 O O . ILE A 1 184 ? 8.065 -12.233 -19.653 1.00 96.56 184 ILE A O 1
ATOM 1446 N N . ALA A 1 185 ? 8.906 -10.336 -20.520 1.00 94.56 185 ALA A N 1
ATOM 1447 C CA . ALA A 1 185 ? 7.669 -9.891 -21.145 1.00 94.56 185 ALA A CA 1
ATOM 1448 C C . ALA A 1 185 ? 7.557 -10.363 -22.603 1.00 94.56 185 ALA A C 1
ATOM 1450 O O . ALA A 1 185 ? 8.530 -10.811 -23.207 1.00 94.56 185 ALA A O 1
ATOM 1451 N N . GLU A 1 186 ? 6.365 -10.220 -23.190 1.00 92.56 186 GLU A N 1
ATOM 1452 C CA . GLU A 1 186 ? 6.075 -10.626 -24.578 1.00 92.56 186 GLU A CA 1
ATOM 1453 C C . GLU A 1 186 ? 6.969 -9.937 -25.622 1.00 92.56 186 GLU A C 1
ATOM 1455 O O . GLU A 1 186 ? 7.220 -10.493 -26.687 1.00 92.56 186 GLU A O 1
ATOM 1460 N N . ASP A 1 187 ? 7.474 -8.739 -25.316 1.00 94.38 187 ASP A N 1
ATOM 1461 C CA . ASP A 1 187 ? 8.406 -7.995 -26.171 1.00 94.38 187 ASP A CA 1
ATOM 1462 C C . ASP A 1 187 ? 9.872 -8.446 -26.027 1.00 94.38 187 ASP A C 1
ATOM 1464 O O . ASP A 1 187 ? 10.768 -7.829 -26.601 1.00 94.38 187 ASP A O 1
ATOM 1468 N N . GLY A 1 188 ? 10.130 -9.510 -25.260 1.00 94.56 188 GLY A N 1
ATOM 1469 C CA . GLY A 1 188 ? 11.461 -10.072 -25.034 1.00 94.56 188 GLY A CA 1
ATOM 1470 C C . GLY A 1 188 ? 12.326 -9.282 -24.048 1.00 94.56 188 GLY A C 1
ATOM 1471 O O . GLY A 1 188 ? 13.501 -9.605 -23.875 1.00 94.56 188 GLY A O 1
ATOM 1472 N N . THR A 1 189 ? 11.782 -8.253 -2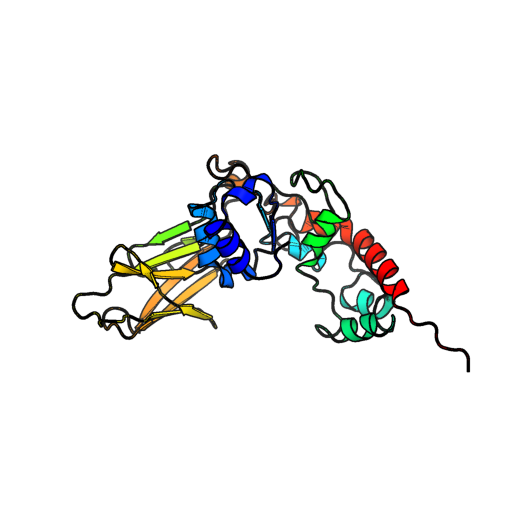3.390 1.00 97.56 189 THR A N 1
ATOM 1473 C CA . THR A 1 189 ? 12.513 -7.494 -22.364 1.00 97.56 189 THR A CA 1
ATOM 1474 C C . THR A 1 189 ? 12.417 -8.157 -20.989 1.00 97.56 189 THR A C 1
ATOM 1476 O O . THR A 1 189 ? 11.387 -8.729 -20.628 1.00 97.56 189 THR A O 1
ATOM 1479 N N . MET A 1 190 ? 13.485 -8.046 -20.195 1.00 98.19 190 MET A N 1
ATOM 1480 C CA . MET A 1 190 ? 13.473 -8.359 -18.767 1.00 98.19 190 MET A CA 1
ATOM 1481 C C . MET A 1 190 ? 12.887 -7.171 -18.004 1.00 98.19 190 MET A C 1
ATOM 1483 O O . MET A 1 190 ? 13.420 -6.060 -18.074 1.00 98.19 190 MET A O 1
ATOM 1487 N N . ARG A 1 191 ? 11.801 -7.402 -17.266 1.00 97.94 191 ARG A N 1
ATOM 1488 C CA . ARG A 1 191 ? 11.061 -6.365 -16.545 1.00 97.94 191 ARG A CA 1
ATOM 1489 C C . ARG A 1 191 ? 11.082 -6.588 -15.045 1.00 97.94 191 ARG A C 1
ATOM 1491 O O . ARG A 1 191 ? 11.002 -7.717 -14.575 1.00 97.94 191 ARG A O 1
ATOM 1498 N N . PHE A 1 192 ? 11.117 -5.492 -14.297 1.00 97.88 192 PHE A N 1
ATOM 1499 C CA . PHE A 1 192 ? 11.071 -5.483 -12.834 1.00 97.88 192 PHE A CA 1
ATOM 1500 C C . PHE A 1 192 ? 10.017 -4.487 -12.377 1.00 97.88 192 PHE A C 1
ATOM 1502 O O . PHE A 1 192 ? 9.910 -3.427 -12.982 1.00 97.88 192 PHE A O 1
ATOM 1509 N N . ARG A 1 193 ? 9.288 -4.761 -11.292 1.00 97.62 193 ARG A N 1
ATOM 1510 C CA . ARG A 1 193 ? 8.348 -3.786 -10.722 1.00 97.62 193 ARG A CA 1
ATOM 1511 C C . ARG A 1 193 ? 8.734 -3.369 -9.320 1.00 97.62 193 ARG A C 1
ATOM 1513 O O . ARG A 1 193 ? 8.662 -4.155 -8.380 1.00 97.62 193 ARG A O 1
ATOM 1520 N N . PHE A 1 194 ? 9.070 -2.095 -9.168 1.00 97.88 194 PHE A N 1
ATOM 1521 C CA . PHE A 1 194 ? 9.429 -1.496 -7.888 1.00 97.88 194 PHE A CA 1
ATOM 1522 C C . PHE A 1 194 ? 8.371 -0.488 -7.436 1.00 97.88 194 PHE A C 1
ATOM 1524 O O . PHE A 1 194 ? 7.920 0.343 -8.219 1.00 97.88 194 PHE A O 1
ATOM 1531 N N . CYS A 1 195 ? 8.003 -0.529 -6.154 1.00 97.38 195 CYS A N 1
ATOM 1532 C CA . CYS A 1 195 ? 7.127 0.462 -5.535 1.00 97.38 195 CYS A CA 1
ATOM 1533 C C . CYS A 1 195 ? 7.787 1.043 -4.266 1.00 97.38 195 CYS A C 1
ATOM 1535 O O . CYS A 1 195 ? 7.931 0.330 -3.263 1.00 97.38 195 CYS A O 1
ATOM 1537 N N . PRO A 1 196 ? 8.170 2.334 -4.259 1.00 95.62 196 PRO A N 1
ATOM 1538 C CA . PRO A 1 196 ? 8.780 2.981 -3.106 1.00 95.62 196 PRO A CA 1
ATOM 1539 C C . PRO A 1 196 ? 7.743 3.320 -2.028 1.00 95.62 196 PRO A C 1
ATOM 1541 O O . PRO A 1 196 ? 6.631 3.762 -2.313 1.00 95.62 196 PRO A O 1
ATOM 1544 N N . LYS A 1 197 ? 8.144 3.181 -0.760 1.00 90.56 197 LYS A N 1
ATOM 1545 C CA . LYS A 1 197 ? 7.312 3.501 0.421 1.00 90.56 197 LYS A CA 1
ATOM 1546 C C . LYS A 1 197 ? 7.565 4.894 1.010 1.00 90.56 197 LYS A C 1
ATOM 1548 O O . LYS A 1 197 ? 6.856 5.311 1.922 1.00 90.56 197 LYS A O 1
ATOM 1553 N N . ALA A 1 198 ? 8.625 5.561 0.561 1.00 92.56 198 ALA A N 1
ATOM 1554 C CA . ALA A 1 198 ? 9.052 6.870 1.040 1.00 92.56 198 ALA A CA 1
ATOM 1555 C C . ALA A 1 198 ? 9.635 7.696 -0.109 1.00 92.56 198 ALA A C 1
ATOM 1557 O O . ALA A 1 198 ? 10.225 7.130 -1.033 1.00 92.56 198 ALA A O 1
ATOM 1558 N N . ALA A 1 199 ? 9.485 9.017 -0.021 1.00 94.62 199 ALA A N 1
ATOM 1559 C CA . ALA A 1 199 ? 10.090 9.964 -0.946 1.00 94.62 199 ALA A CA 1
ATOM 1560 C C . ALA A 1 199 ? 11.583 10.134 -0.618 1.00 94.62 199 ALA A C 1
ATOM 1562 O O . ALA A 1 199 ? 11.936 10.789 0.361 1.00 94.62 199 ALA A O 1
ATOM 1563 N N . GLN A 1 200 ? 12.438 9.491 -1.407 1.00 97.12 200 GLN A N 1
ATOM 1564 C CA . GLN A 1 200 ? 13.897 9.531 -1.314 1.00 97.12 200 GLN A CA 1
ATOM 1565 C C . GLN A 1 200 ? 14.512 8.971 -2.605 1.00 97.12 200 GLN A C 1
ATOM 1567 O O . GLN A 1 200 ? 13.800 8.415 -3.446 1.00 97.12 200 GLN A O 1
ATOM 1572 N N . ALA A 1 201 ? 15.830 9.092 -2.751 1.00 98.31 201 ALA A N 1
ATOM 1573 C CA . ALA A 1 201 ? 16.568 8.359 -3.772 1.00 98.31 201 ALA A CA 1
ATOM 1574 C C . ALA A 1 201 ? 16.715 6.880 -3.377 1.00 98.31 201 ALA A C 1
ATOM 1576 O O . ALA A 1 201 ? 16.916 6.564 -2.205 1.00 98.31 201 ALA A O 1
ATOM 1577 N N . TYR A 1 202 ? 16.614 5.993 -4.362 1.00 98.38 202 TYR A N 1
ATOM 1578 C CA . TYR A 1 202 ? 16.875 4.563 -4.235 1.00 98.38 202 TYR A CA 1
ATOM 1579 C C . TYR A 1 202 ? 17.919 4.164 -5.268 1.00 98.38 202 TYR A C 1
ATOM 1581 O O . TYR A 1 202 ? 17.769 4.501 -6.443 1.00 98.38 202 TYR A O 1
ATOM 1589 N N . ASP A 1 203 ? 18.930 3.422 -4.833 1.00 98.56 203 ASP A N 1
ATOM 1590 C CA . ASP A 1 203 ? 19.953 2.845 -5.701 1.00 98.56 203 ASP A CA 1
ATOM 1591 C C . ASP A 1 203 ? 19.621 1.387 -6.020 1.00 98.56 203 ASP A C 1
ATOM 1593 O O . ASP A 1 203 ? 19.102 0.648 -5.176 1.00 98.56 203 ASP A O 1
ATOM 1597 N N . PHE A 1 204 ? 19.938 0.979 -7.245 1.00 98.62 204 PHE A N 1
ATOM 1598 C CA . PHE A 1 204 ? 19.663 -0.346 -7.780 1.00 98.62 204 PHE A CA 1
ATOM 1599 C C . PHE A 1 204 ? 20.947 -1.048 -8.216 1.00 98.62 204 PHE A C 1
ATOM 1601 O O . PHE A 1 204 ? 21.851 -0.436 -8.789 1.00 98.62 204 PHE A O 1
ATOM 1608 N N . THR A 1 205 ? 20.983 -2.363 -8.030 1.00 98.62 205 THR A N 1
ATOM 1609 C CA . THR A 1 205 ? 21.956 -3.253 -8.675 1.00 98.62 205 THR A CA 1
ATOM 1610 C C . THR A 1 205 ? 21.230 -4.463 -9.238 1.00 98.62 205 THR A C 1
ATOM 1612 O O . THR A 1 205 ? 20.431 -5.077 -8.534 1.00 98.62 205 THR A O 1
ATOM 1615 N N . LEU A 1 206 ? 21.506 -4.833 -10.484 1.00 98.50 206 LEU A N 1
ATOM 1616 C CA . LEU A 1 206 ? 21.005 -6.073 -11.061 1.00 98.50 206 LEU A CA 1
ATOM 1617 C C . LEU A 1 206 ? 21.955 -7.231 -10.773 1.00 98.50 206 LEU A C 1
ATOM 1619 O O . LEU A 1 206 ? 23.175 -7.093 -10.844 1.00 98.50 206 LEU A O 1
ATOM 1623 N N . ARG A 1 207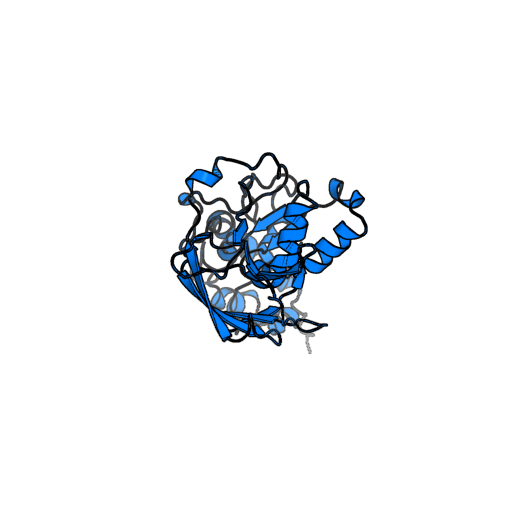 ? 21.370 -8.388 -10.473 1.00 98.50 207 ARG A N 1
ATOM 1624 C CA . ARG A 1 207 ? 22.051 -9.687 -10.465 1.00 98.50 207 ARG A CA 1
ATOM 1625 C C . ARG A 1 207 ? 21.374 -10.573 -11.491 1.00 98.50 207 ARG A C 1
ATOM 1627 O O . ARG A 1 207 ? 20.157 -10.715 -11.422 1.00 98.50 207 ARG A O 1
ATOM 1634 N N . SER A 1 208 ? 22.119 -11.133 -12.432 1.00 98.31 208 SER A N 1
ATOM 1635 C CA . SER A 1 208 ? 21.553 -11.857 -13.571 1.00 98.31 208 SER A CA 1
ATOM 1636 C C . SER A 1 208 ? 22.492 -12.943 -14.087 1.00 98.31 208 SER A C 1
ATOM 1638 O O . SER A 1 208 ? 23.703 -12.852 -13.928 1.00 98.31 208 SER A O 1
ATOM 1640 N N . ASN A 1 209 ? 21.945 -13.965 -14.745 1.00 97.56 209 ASN A N 1
ATOM 1641 C CA . ASN A 1 209 ? 22.742 -14.871 -15.581 1.00 97.56 209 ASN A CA 1
ATOM 1642 C C . ASN A 1 209 ? 22.926 -14.348 -17.021 1.00 97.56 209 ASN A C 1
ATOM 1644 O O . ASN A 1 209 ? 23.735 -14.899 -17.764 1.00 97.56 209 ASN A O 1
ATOM 1648 N N . ALA A 1 210 ? 22.199 -13.298 -17.418 1.00 97.25 210 ALA A N 1
ATOM 1649 C CA . ALA A 1 210 ? 22.373 -12.619 -18.698 1.00 97.25 210 ALA A CA 1
ATOM 1650 C C . ALA A 1 210 ? 23.514 -11.583 -18.602 1.00 97.25 210 ALA A C 1
ATOM 1652 O O . ALA A 1 210 ? 23.379 -10.628 -17.825 1.00 97.25 210 ALA A O 1
ATOM 1653 N N . PRO A 1 211 ? 24.603 -11.707 -19.393 1.00 96.94 211 PRO A N 1
ATOM 1654 C CA . PRO A 1 211 ? 25.775 -10.828 -19.289 1.00 96.94 211 PRO A CA 1
ATOM 1655 C C . PRO A 1 211 ? 25.483 -9.340 -19.510 1.00 96.94 211 PRO A C 1
ATOM 1657 O O . PRO A 1 211 ? 26.150 -8.484 -18.941 1.00 96.94 211 PRO A O 1
ATOM 1660 N N . SER A 1 212 ? 24.477 -9.027 -20.327 1.00 96.38 212 SER A N 1
ATOM 1661 C CA . SER A 1 212 ? 24.031 -7.656 -20.603 1.00 96.38 212 SER A CA 1
ATOM 1662 C C . SER A 1 212 ? 23.403 -6.960 -19.391 1.00 96.38 212 SER A C 1
ATOM 1664 O O . SER A 1 212 ? 23.348 -5.731 -19.363 1.00 96.38 212 SER A O 1
ATOM 1666 N N . LEU A 1 213 ? 22.915 -7.730 -18.412 1.00 97.94 213 LEU A N 1
ATOM 1667 C CA . LEU A 1 213 ? 22.189 -7.228 -17.248 1.00 97.94 213 LEU A CA 1
ATOM 1668 C C . LEU A 1 213 ? 22.976 -7.366 -15.946 1.00 97.94 213 LEU A C 1
ATOM 1670 O O . LEU A 1 213 ? 22.771 -6.561 -15.037 1.00 97.94 213 LEU A O 1
ATOM 1674 N N . ASP A 1 214 ? 23.823 -8.388 -15.816 1.00 98.12 214 ASP A N 1
ATOM 1675 C CA . ASP A 1 214 ? 24.510 -8.665 -14.555 1.00 98.12 214 ASP A CA 1
ATOM 1676 C C . ASP A 1 214 ? 25.437 -7.512 -14.146 1.00 98.12 214 ASP A C 1
ATOM 1678 O O . ASP A 1 214 ? 26.227 -6.999 -14.938 1.00 98.12 214 ASP A O 1
ATOM 1682 N N . GLY A 1 215 ? 25.310 -7.063 -12.898 1.00 98.06 215 GLY A N 1
ATOM 1683 C CA . GLY A 1 215 ? 26.101 -5.961 -12.359 1.00 98.06 215 GLY A CA 1
ATOM 1684 C C . GLY A 1 215 ? 25.690 -4.560 -12.828 1.00 98.06 215 GLY A C 1
ATOM 1685 O O . GLY A 1 215 ? 26.318 -3.591 -12.396 1.00 98.06 215 GLY A O 1
ATOM 1686 N N . LEU A 1 216 ? 24.642 -4.405 -13.653 1.00 98.06 216 LEU A N 1
ATOM 1687 C CA . LEU A 1 216 ? 24.128 -3.076 -13.999 1.00 98.06 216 LEU A CA 1
ATOM 1688 C C . LEU A 1 216 ? 23.678 -2.323 -12.743 1.00 98.06 216 LEU A C 1
ATOM 1690 O O . LEU A 1 216 ? 22.959 -2.854 -11.894 1.00 98.06 216 LEU A O 1
ATOM 1694 N N . VAL A 1 217 ? 24.067 -1.053 -12.659 1.00 98.56 217 VAL A N 1
ATOM 1695 C CA . VAL A 1 217 ? 23.682 -0.144 -11.577 1.00 98.56 217 VAL A CA 1
ATOM 1696 C C . VAL A 1 217 ? 22.738 0.933 -12.086 1.00 98.56 217 VAL A C 1
ATOM 1698 O O . VAL A 1 217 ? 22.783 1.330 -13.250 1.00 98.56 217 VAL A O 1
ATOM 1701 N N . GLY A 1 218 ? 21.884 1.424 -11.199 1.00 98.31 218 GLY A N 1
ATOM 1702 C CA . GLY A 1 218 ? 20.948 2.493 -11.508 1.00 98.31 218 GLY A CA 1
ATOM 1703 C C . GLY A 1 218 ? 20.282 3.027 -10.255 1.00 98.31 218 GLY A C 1
ATOM 1704 O O . GLY A 1 218 ? 20.791 2.859 -9.151 1.00 98.31 218 GLY A O 1
ATOM 1705 N N . GLY A 1 219 ? 19.129 3.658 -10.420 1.00 98.44 219 GLY A N 1
ATOM 1706 C CA . GLY A 1 219 ? 18.343 4.156 -9.301 1.00 98.44 219 GLY A CA 1
ATOM 1707 C C . GLY A 1 219 ? 17.119 4.936 -9.746 1.00 98.44 219 GLY A C 1
ATOM 1708 O O . GLY A 1 219 ? 16.813 4.992 -10.934 1.00 98.44 219 GLY A O 1
ATOM 1709 N N . VAL A 1 220 ? 16.417 5.544 -8.799 1.00 98.69 220 VAL A N 1
ATOM 1710 C CA . VAL A 1 220 ? 15.295 6.459 -9.050 1.00 98.69 220 VAL A CA 1
ATOM 1711 C C . VAL A 1 220 ? 15.120 7.389 -7.852 1.00 98.69 220 VAL A C 1
ATOM 1713 O O . VAL A 1 220 ? 15.389 6.994 -6.718 1.00 98.69 220 VAL A O 1
ATOM 1716 N N . THR A 1 221 ? 14.626 8.606 -8.067 1.00 98.62 221 THR A N 1
ATOM 1717 C CA . THR A 1 221 ? 14.181 9.480 -6.973 1.00 98.62 221 THR A CA 1
ATOM 1718 C C . THR A 1 221 ? 12.662 9.433 -6.833 1.00 98.62 221 THR A C 1
ATOM 1720 O O . THR A 1 221 ? 11.927 9.930 -7.687 1.00 98.62 221 THR A O 1
ATOM 1723 N N . ALA A 1 222 ? 12.177 8.863 -5.729 1.00 97.50 222 ALA A N 1
ATOM 1724 C CA . ALA A 1 222 ? 10.763 8.890 -5.375 1.00 97.50 222 ALA A CA 1
ATOM 1725 C C . ALA A 1 222 ? 10.383 10.234 -4.739 1.00 97.50 222 ALA A C 1
ATOM 1727 O O . ALA A 1 222 ? 11.105 10.757 -3.887 1.00 97.50 222 ALA A O 1
ATOM 1728 N N . VAL A 1 223 ? 9.229 10.779 -5.114 1.00 95.56 223 VAL A N 1
ATOM 1729 C CA . VAL A 1 223 ? 8.756 12.098 -4.679 1.00 95.56 223 VAL A CA 1
ATOM 1730 C C . VAL A 1 223 ? 7.353 12.019 -4.096 1.00 95.56 223 VAL A C 1
ATOM 1732 O O . VAL A 1 223 ? 6.603 11.080 -4.359 1.00 95.56 223 VAL A O 1
ATOM 1735 N N . VAL A 1 224 ? 6.990 13.010 -3.285 1.00 90.25 224 VAL A N 1
ATOM 1736 C CA . VAL A 1 224 ? 5.607 13.157 -2.815 1.00 90.25 224 VAL A CA 1
ATOM 1737 C C . VAL A 1 224 ? 4.719 13.531 -4.016 1.00 90.25 224 VAL A C 1
ATOM 1739 O O . VAL A 1 224 ? 5.137 14.392 -4.794 1.00 90.25 224 VAL A O 1
ATOM 1742 N N . PRO A 1 225 ? 3.534 12.910 -4.182 1.00 85.06 225 PRO A N 1
ATOM 1743 C CA . PRO A 1 225 ? 2.596 13.240 -5.251 1.00 85.06 225 PRO A CA 1
ATOM 1744 C C . PRO A 1 225 ? 2.206 14.714 -5.215 1.00 85.06 225 PRO A C 1
ATOM 1746 O O . PRO A 1 225 ? 2.069 15.287 -4.130 1.00 85.06 225 PRO A O 1
ATOM 1749 N N . ASP A 1 226 ? 1.980 15.318 -6.382 1.00 82.31 226 ASP A N 1
ATOM 1750 C CA . ASP A 1 226 ? 1.437 16.675 -6.448 1.00 82.31 226 ASP A CA 1
ATOM 1751 C C . ASP A 1 226 ? -0.012 16.675 -5.919 1.00 82.31 226 ASP A C 1
ATOM 1753 O O . ASP A 1 226 ? -0.891 16.054 -6.533 1.00 82.31 226 ASP A O 1
ATOM 1757 N N . PRO A 1 227 ? -0.312 17.390 -4.814 1.00 76.31 227 PRO A N 1
ATOM 1758 C CA . PRO A 1 227 ? -1.666 17.458 -4.274 1.00 76.31 227 PRO A CA 1
ATOM 1759 C C . PRO A 1 227 ? -2.699 17.978 -5.284 1.00 76.31 227 PRO A C 1
ATOM 1761 O O . PRO A 1 227 ? -3.883 17.660 -5.153 1.00 76.31 227 PRO A O 1
ATOM 1764 N N . SER A 1 228 ? -2.283 18.740 -6.305 1.00 76.25 228 SER A N 1
ATOM 1765 C CA . SER A 1 228 ? -3.171 19.280 -7.342 1.00 76.25 228 SER A CA 1
ATOM 1766 C C . SER A 1 228 ? -3.846 18.198 -8.201 1.00 76.25 228 SER A C 1
ATOM 1768 O O . SER A 1 228 ? -4.934 18.428 -8.741 1.00 76.25 228 SER A O 1
ATOM 1770 N N . LEU A 1 229 ? -3.261 16.996 -8.285 1.00 73.81 229 LEU A N 1
ATOM 1771 C CA . LEU A 1 229 ? -3.802 15.874 -9.060 1.00 73.81 229 LEU A CA 1
ATOM 1772 C C . LEU A 1 229 ? -5.018 15.215 -8.394 1.00 73.81 229 LEU A C 1
ATOM 1774 O O . LEU A 1 229 ? -5.846 14.616 -9.073 1.00 73.81 229 LEU A O 1
ATOM 1778 N N . SER A 1 230 ? -5.183 15.375 -7.082 1.00 69.31 230 SER A N 1
ATOM 1779 C CA . SER A 1 230 ? -6.271 14.757 -6.307 1.00 69.31 230 SER A CA 1
ATOM 1780 C C . SER A 1 230 ? -7.682 15.228 -6.673 1.00 69.31 230 SER A C 1
ATOM 1782 O O . SER A 1 230 ? -8.658 14.526 -6.423 1.00 69.31 230 SER A O 1
ATOM 1784 N N . GLY A 1 231 ? -7.795 16.391 -7.320 1.00 75.38 231 GLY A N 1
ATOM 1785 C CA . GLY A 1 231 ? -9.050 16.911 -7.864 1.00 75.38 231 GLY A CA 1
ATOM 1786 C C . GLY A 1 231 ? -9.370 16.424 -9.280 1.00 75.38 231 GLY A C 1
ATOM 1787 O O . GLY A 1 231 ? -10.323 16.919 -9.882 1.00 75.38 231 GLY A O 1
ATOM 1788 N N . ARG A 1 232 ? -8.576 15.503 -9.845 1.00 88.69 232 ARG A N 1
ATOM 1789 C CA . ARG A 1 232 ? -8.718 15.010 -11.224 1.00 88.69 232 ARG A CA 1
ATOM 1790 C C . ARG A 1 232 ? -8.864 13.485 -11.248 1.00 88.69 232 ARG A C 1
ATOM 1792 O O . ARG A 1 232 ? -7.892 12.791 -11.538 1.00 88.69 232 ARG A O 1
ATOM 1799 N N . PRO A 1 233 ? -10.065 12.954 -10.951 1.00 93.25 233 PRO A N 1
ATOM 1800 C CA . PRO A 1 233 ? -10.327 11.521 -11.019 1.00 93.25 233 PRO A CA 1
ATOM 1801 C C . PRO A 1 233 ? -9.988 10.945 -12.394 1.00 93.25 233 PRO A C 1
ATOM 1803 O O . PRO A 1 233 ? -10.357 11.536 -13.409 1.00 93.25 233 PRO A O 1
ATOM 1806 N N . ALA A 1 234 ? -9.342 9.780 -12.430 1.00 94.81 234 ALA A N 1
ATOM 1807 C CA . ALA A 1 234 ? -9.104 9.049 -13.670 1.00 94.81 234 ALA A CA 1
ATOM 1808 C C . ALA A 1 234 ? -10.432 8.506 -14.228 1.00 94.81 234 ALA A C 1
ATOM 1810 O O . ALA A 1 234 ? -11.042 7.644 -13.586 1.00 94.81 234 ALA A O 1
ATOM 1811 N N . PRO A 1 235 ? -10.889 8.935 -15.422 1.00 95.06 235 PRO A N 1
ATOM 1812 C CA . PRO A 1 235 ? -12.132 8.428 -16.010 1.00 95.06 235 PRO A CA 1
ATOM 1813 C C . PRO A 1 235 ? -12.108 6.914 -16.251 1.00 95.06 235 PRO A C 1
ATOM 1815 O O . PRO A 1 235 ? -13.143 6.256 -16.175 1.00 95.06 235 PRO A O 1
ATOM 1818 N N . GLN A 1 236 ? -10.923 6.362 -16.518 1.00 96.06 236 GLN A N 1
ATOM 1819 C CA . GLN A 1 236 ? -10.698 4.937 -16.719 1.00 96.06 236 GLN A CA 1
ATOM 1820 C C . GLN A 1 236 ? -10.742 4.130 -15.416 1.00 96.06 236 GLN A C 1
ATOM 1822 O O . GLN A 1 236 ? -10.967 2.931 -15.483 1.00 96.06 236 GLN A O 1
ATOM 1827 N N . LEU A 1 237 ? -10.622 4.762 -14.242 1.00 96.94 237 LEU A N 1
ATOM 1828 C CA . LEU A 1 237 ? -10.679 4.114 -12.924 1.00 96.94 237 LEU A CA 1
ATOM 1829 C C . LEU A 1 237 ? -11.887 4.605 -12.105 1.00 96.94 237 LEU A C 1
ATOM 1831 O O . LEU A 1 237 ? -11.731 5.109 -10.988 1.00 96.94 237 LEU A O 1
ATOM 1835 N N . PRO A 1 238 ? -13.124 4.465 -12.620 1.00 96.44 238 PRO A N 1
ATOM 1836 C CA . PRO A 1 238 ? -14.299 5.138 -12.065 1.00 96.44 238 PRO A CA 1
ATOM 1837 C C . PRO A 1 238 ? -14.675 4.656 -10.660 1.00 96.44 238 PRO A C 1
ATOM 1839 O O . PRO A 1 238 ? -15.498 5.289 -9.996 1.00 96.44 238 PRO A O 1
ATOM 1842 N N . HIS A 1 239 ? -14.130 3.518 -10.220 1.00 97.06 239 HIS A N 1
ATOM 1843 C CA . HIS A 1 239 ? -14.440 2.871 -8.946 1.00 97.06 239 HIS A CA 1
ATOM 1844 C C . HIS A 1 239 ? -13.237 2.761 -7.999 1.00 97.06 239 HIS A C 1
ATOM 1846 O O . HIS A 1 239 ? -13.352 2.172 -6.925 1.00 97.06 239 HIS A O 1
ATOM 1852 N N . TRP A 1 240 ? -12.123 3.406 -8.352 1.00 98.00 240 TRP A N 1
ATOM 1853 C CA . TRP A 1 240 ? -10.904 3.407 -7.555 1.00 98.00 240 TRP A CA 1
ATOM 1854 C C . TRP A 1 240 ? -10.876 4.600 -6.600 1.00 98.00 240 TRP A C 1
ATOM 1856 O O . TRP A 1 240 ? -11.099 5.751 -6.992 1.00 98.00 240 TRP A O 1
ATOM 1866 N N . TRP A 1 241 ? -10.606 4.320 -5.334 1.00 97.94 241 TRP A N 1
ATOM 1867 C CA . TRP A 1 241 ? -10.529 5.296 -4.257 1.00 97.94 241 TRP A CA 1
ATOM 1868 C C . TRP A 1 241 ? -9.143 5.264 -3.626 1.00 97.94 241 TRP A C 1
ATOM 1870 O O . TRP A 1 241 ? -8.495 4.219 -3.582 1.00 97.94 241 TRP A O 1
ATOM 1880 N N . THR A 1 242 ? -8.679 6.404 -3.133 1.00 96.88 242 THR A N 1
ATOM 1881 C CA . THR A 1 242 ? -7.371 6.522 -2.485 1.00 96.88 242 THR A CA 1
ATOM 1882 C C . THR A 1 242 ? -7.415 7.539 -1.346 1.00 96.88 242 THR A C 1
ATOM 1884 O O . THR A 1 242 ? -8.437 8.198 -1.133 1.00 96.88 242 THR A O 1
ATOM 1887 N N . ASP A 1 243 ? -6.325 7.620 -0.583 1.00 96.19 243 ASP A N 1
ATOM 1888 C CA . ASP A 1 243 ? -6.185 8.540 0.547 1.00 96.19 243 ASP A CA 1
ATOM 1889 C C . ASP A 1 243 ? -6.495 9.985 0.124 1.00 96.19 243 ASP A C 1
ATOM 1891 O O . ASP A 1 243 ? -6.069 10.418 -0.946 1.00 96.19 243 ASP A O 1
ATOM 1895 N N . ASP A 1 244 ? -7.191 10.750 0.969 1.00 94.50 244 ASP A N 1
ATOM 1896 C CA . ASP A 1 244 ? -7.410 12.180 0.728 1.00 94.50 244 ASP A CA 1
ATOM 1897 C C . ASP A 1 244 ? -6.114 12.969 1.017 1.00 94.50 244 ASP A C 1
ATOM 1899 O O . ASP A 1 244 ? -5.677 13.034 2.176 1.00 94.50 244 ASP A O 1
ATOM 1903 N N . PRO A 1 245 ? -5.475 13.583 0.004 1.00 92.56 245 PRO A N 1
ATOM 1904 C CA . PRO A 1 245 ? -4.209 14.281 0.184 1.00 92.56 245 PRO A CA 1
ATOM 1905 C C . PRO A 1 245 ? -4.387 15.728 0.650 1.00 92.56 245 PRO A C 1
ATOM 1907 O O . PRO A 1 245 ? -3.394 16.443 0.796 1.00 92.56 245 PRO A O 1
ATOM 1910 N N . THR A 1 246 ? -5.620 16.188 0.899 1.00 92.00 246 THR A N 1
ATOM 1911 C CA . THR A 1 246 ? -5.860 17.532 1.426 1.00 92.00 246 THR A CA 1
ATOM 1912 C C . THR A 1 246 ? -5.100 17.697 2.749 1.00 92.00 246 THR A C 1
ATOM 1914 O O . THR A 1 246 ? -5.361 16.944 3.690 1.00 92.00 246 THR A O 1
ATOM 1917 N N . PRO A 1 247 ? -4.224 18.713 2.902 1.00 91.88 247 PRO A N 1
ATOM 1918 C CA . PRO A 1 247 ? -3.343 18.827 4.069 1.00 91.88 247 PRO A CA 1
ATOM 1919 C C . PRO A 1 247 ? -4.056 18.813 5.427 1.00 91.88 247 PRO A C 1
ATOM 1921 O O . PRO A 1 247 ? -3.515 18.311 6.406 1.00 91.88 247 PRO A O 1
ATOM 1924 N N . ARG A 1 248 ? -5.303 19.303 5.497 1.00 94.25 248 ARG A N 1
ATOM 1925 C CA . ARG A 1 248 ? -6.111 19.278 6.732 1.00 94.25 248 ARG A CA 1
ATOM 1926 C C . ARG A 1 248 ? -6.424 17.866 7.239 1.00 94.25 248 ARG A C 1
ATOM 1928 O O . ARG A 1 248 ? -6.782 17.722 8.404 1.00 94.25 248 ARG A O 1
ATOM 1935 N N . PHE A 1 249 ? -6.354 16.864 6.364 1.00 95.75 249 PHE A N 1
ATOM 1936 C CA . PHE A 1 249 ? -6.602 15.458 6.670 1.00 95.75 249 PHE A CA 1
ATOM 1937 C C . PHE A 1 249 ? -5.318 14.653 6.882 1.00 95.75 249 PHE A C 1
ATOM 1939 O O . PHE A 1 249 ? -5.393 13.458 7.171 1.00 95.75 249 PHE A O 1
ATOM 1946 N N . ALA A 1 250 ? -4.152 15.291 6.775 1.00 95.12 250 ALA A N 1
ATOM 1947 C CA . ALA A 1 250 ? -2.888 14.648 7.076 1.00 95.12 250 ALA A CA 1
ATOM 1948 C C . ALA A 1 250 ? -2.629 14.583 8.591 1.00 95.12 250 ALA A C 1
ATOM 1950 O O . ALA A 1 250 ? -3.030 15.472 9.344 1.00 95.12 250 ALA A O 1
ATOM 1951 N N . GLU A 1 251 ? -1.917 13.541 9.013 1.00 95.56 251 GLU A N 1
ATOM 1952 C CA . GLU A 1 251 ? -1.330 13.391 10.351 1.00 95.56 251 GLU A CA 1
ATOM 1953 C C . GLU A 1 251 ? 0.149 13.037 10.155 1.00 95.56 251 GLU A C 1
ATOM 1955 O O . GLU A 1 251 ? 0.446 12.098 9.421 1.00 95.56 251 GLU A O 1
ATOM 1960 N N . GLU A 1 252 ? 1.077 13.816 10.717 1.00 92.81 252 GLU A N 1
ATOM 1961 C CA . GLU A 1 252 ? 2.533 13.626 10.521 1.00 92.81 252 GLU A CA 1
ATOM 1962 C C . GLU A 1 252 ? 2.961 13.481 9.039 1.00 92.81 252 GLU A C 1
ATOM 1964 O O . GLU A 1 252 ? 3.863 12.724 8.690 1.00 92.81 252 GLU A O 1
ATOM 1969 N N . GLY A 1 253 ? 2.284 14.190 8.128 1.00 89.88 253 GLY A N 1
ATOM 1970 C CA . GLY A 1 253 ? 2.545 14.117 6.683 1.00 89.88 253 GLY A CA 1
ATOM 1971 C C . GLY A 1 253 ? 1.920 12.912 5.966 1.00 89.88 253 GLY A C 1
ATOM 1972 O O . GLY A 1 253 ? 2.041 12.795 4.748 1.00 89.88 253 GLY A O 1
ATOM 1973 N N . HIS A 1 254 ? 1.207 12.035 6.674 1.00 93.81 254 HIS A N 1
ATOM 1974 C CA . HIS A 1 254 ? 0.474 10.919 6.084 1.00 93.81 254 HIS A CA 1
ATOM 1975 C C . HIS A 1 254 ? -0.922 11.350 5.624 1.00 93.81 254 HIS A C 1
ATOM 1977 O O . HIS A 1 254 ? -1.788 11.646 6.448 1.00 93.81 254 HIS A O 1
ATOM 1983 N N . ALA A 1 255 ? -1.140 11.364 4.305 1.00 94.12 255 ALA A N 1
ATOM 1984 C CA . ALA A 1 255 ? -2.423 11.691 3.680 1.00 94.12 255 ALA A CA 1
ATOM 1985 C C . ALA A 1 255 ? -3.574 10.830 4.229 1.00 94.12 255 ALA A C 1
ATOM 1987 O O . ALA A 1 255 ? -3.399 9.643 4.508 1.00 94.12 255 ALA A O 1
ATOM 1988 N N . GLY A 1 256 ? -4.741 11.448 4.411 1.00 96.44 256 GLY A N 1
ATOM 1989 C CA . GLY A 1 256 ? -5.959 10.812 4.915 1.00 96.44 256 GLY A CA 1
ATOM 1990 C C . GLY A 1 256 ? -5.918 10.323 6.368 1.00 96.44 256 GLY A C 1
ATOM 1991 O O . GLY A 1 256 ? -6.977 10.042 6.928 1.00 96.44 256 GLY A O 1
ATOM 1992 N N . ALA A 1 257 ? -4.758 10.250 7.030 1.00 98.00 257 ALA A N 1
ATOM 1993 C CA . ALA A 1 257 ? -4.624 9.648 8.359 1.00 98.00 257 ALA A CA 1
ATOM 1994 C C . ALA A 1 257 ? -5.540 10.293 9.414 1.00 98.00 257 ALA A C 1
ATOM 1996 O O . ALA A 1 257 ? -6.149 9.594 10.228 1.00 98.00 257 ALA A O 1
ATOM 1997 N N . LYS A 1 258 ? -5.755 11.610 9.356 1.00 98.31 258 LYS A N 1
ATOM 1998 C CA . LYS A 1 258 ? -6.637 12.307 10.302 1.00 98.31 258 LYS A CA 1
ATOM 1999 C C . LYS A 1 258 ? -8.117 11.944 10.148 1.00 98.31 258 LYS A C 1
ATOM 2001 O O . LYS A 1 258 ? -8.900 12.109 11.084 1.00 98.31 258 LYS A O 1
ATOM 2006 N N . THR A 1 259 ? -8.518 11.421 8.985 1.00 98.19 259 THR A N 1
ATOM 2007 C CA . THR A 1 259 ? -9.896 10.950 8.753 1.00 98.19 259 THR A CA 1
ATOM 2008 C C . THR A 1 259 ? -10.239 9.731 9.611 1.00 98.19 259 THR A C 1
ATOM 2010 O O . THR A 1 259 ? -11.405 9.577 9.980 1.00 98.19 259 THR A O 1
ATOM 2013 N N . VAL A 1 260 ? -9.223 8.935 9.970 1.00 98.19 260 VAL A N 1
ATOM 2014 C CA . VAL A 1 260 ? -9.289 7.809 10.911 1.00 98.19 260 VAL A CA 1
ATOM 2015 C C . VAL A 1 260 ? -9.005 8.277 12.336 1.00 98.19 260 VAL A C 1
ATOM 2017 O O . VAL A 1 260 ? -9.774 7.971 13.244 1.00 98.19 260 VAL A O 1
ATOM 2020 N N . SER A 1 261 ? -7.924 9.037 12.545 1.00 97.88 261 SER A N 1
ATOM 2021 C CA . SER A 1 261 ? -7.414 9.340 13.891 1.00 97.88 261 SER A CA 1
ATOM 2022 C C . SER A 1 261 ? -8.402 10.126 14.761 1.00 97.88 261 SER A C 1
ATOM 2024 O O . SER A 1 261 ? -8.462 9.923 15.975 1.00 97.88 261 SER A O 1
ATOM 2026 N N . ARG A 1 262 ? -9.274 10.938 14.146 1.00 97.44 262 ARG A N 1
ATOM 2027 C CA . ARG A 1 262 ? -10.369 11.636 14.846 1.00 97.44 262 ARG A CA 1
ATOM 2028 C C . ARG A 1 262 ? -11.329 10.704 15.597 1.00 97.44 262 ARG A C 1
ATOM 2030 O O . ARG A 1 262 ? -11.973 11.145 16.539 1.00 97.44 262 ARG A O 1
ATOM 2037 N N . TRP A 1 263 ? -11.419 9.435 15.196 1.00 97.62 263 TRP A N 1
ATOM 2038 C CA . TRP A 1 263 ? -12.312 8.433 15.788 1.00 97.62 263 TRP A CA 1
ATOM 2039 C C . TRP A 1 263 ? -11.636 7.567 16.852 1.00 97.62 263 TRP A C 1
ATOM 2041 O O . TRP A 1 263 ? -12.249 6.637 17.375 1.00 97.62 263 TRP A O 1
ATOM 2051 N N . ARG A 1 264 ? -10.369 7.843 17.178 1.00 96.81 264 ARG A N 1
ATOM 2052 C CA . ARG A 1 264 ? -9.534 6.952 17.987 1.00 96.81 264 ARG A CA 1
ATOM 2053 C C . ARG A 1 264 ? -10.125 6.582 19.335 1.00 96.81 264 ARG A C 1
ATOM 2055 O O . ARG A 1 264 ? -10.179 5.400 19.664 1.00 96.81 264 ARG A O 1
ATOM 2062 N N . GLN A 1 265 ? -10.621 7.556 20.095 1.00 97.75 265 GLN A N 1
ATOM 2063 C CA . GLN A 1 265 ? -11.248 7.258 21.386 1.00 97.75 265 GLN A CA 1
ATOM 2064 C C . GLN A 1 265 ? -12.451 6.321 21.230 1.00 97.75 265 GLN A C 1
ATOM 2066 O O . GLN A 1 265 ? -12.656 5.441 22.063 1.00 97.75 265 GLN A O 1
ATOM 2071 N N . GLU A 1 266 ? -13.238 6.477 20.164 1.00 97.69 266 GLU A N 1
ATOM 2072 C CA . GLU A 1 266 ? -14.433 5.670 19.935 1.00 97.69 266 GLU A CA 1
ATOM 2073 C C . GLU A 1 266 ? -14.089 4.227 19.565 1.00 97.69 266 GLU A C 1
ATOM 2075 O O . GLU A 1 266 ? -14.590 3.307 20.217 1.00 97.69 266 GLU A O 1
ATOM 2080 N N . PHE A 1 267 ? -13.207 4.010 18.579 1.00 96.06 267 PHE A N 1
ATOM 2081 C CA . PHE A 1 267 ? -12.853 2.647 18.178 1.00 96.06 267 PHE A CA 1
ATOM 2082 C C . PHE A 1 267 ? -12.058 1.920 19.267 1.00 96.06 267 PHE A C 1
ATOM 2084 O O . PHE A 1 267 ? -12.259 0.724 19.465 1.00 96.06 267 PHE A O 1
ATOM 2091 N N . LEU A 1 268 ? -11.213 2.621 20.035 1.00 97.50 268 LEU A N 1
ATOM 2092 C CA . LEU A 1 268 ? -10.503 2.022 21.168 1.00 97.50 268 LEU A CA 1
ATOM 2093 C C . LEU A 1 268 ? -11.457 1.707 22.323 1.00 97.50 268 LEU A C 1
ATOM 2095 O O . LEU A 1 268 ? -11.346 0.651 22.942 1.00 97.50 268 LEU A O 1
ATOM 2099 N N . SER A 1 269 ? -12.441 2.570 22.588 1.00 97.69 269 SER A N 1
ATOM 2100 C CA . SER A 1 269 ? -13.497 2.273 23.563 1.00 97.69 269 SER A CA 1
ATOM 2101 C C . SER A 1 269 ? -14.309 1.042 23.169 1.00 97.69 269 SER A C 1
ATOM 2103 O O . SER A 1 269 ? -14.616 0.209 24.021 1.00 97.69 269 SER A O 1
ATOM 2105 N N . ASP A 1 270 ? -14.687 0.927 21.894 1.00 97.56 270 ASP A N 1
ATOM 2106 C CA . ASP A 1 270 ? -15.419 -0.235 21.385 1.00 97.56 270 ASP A CA 1
ATOM 2107 C C . ASP A 1 270 ? -14.568 -1.505 21.460 1.00 97.56 270 ASP A C 1
ATOM 2109 O O . ASP A 1 270 ? -15.038 -2.539 21.938 1.00 97.56 270 ASP A O 1
ATOM 2113 N N . PHE A 1 271 ? -13.292 -1.414 21.080 1.00 96.75 271 PHE A N 1
ATOM 2114 C CA . PHE A 1 271 ? -12.364 -2.535 21.148 1.00 96.75 271 PHE A CA 1
ATOM 2115 C C . PHE A 1 271 ? -12.143 -3.014 22.590 1.00 96.75 271 PHE A C 1
ATOM 2117 O O . PHE A 1 271 ? -12.253 -4.211 22.851 1.00 96.75 271 PHE A O 1
ATOM 2124 N N . ALA A 1 272 ? -11.965 -2.101 23.552 1.00 96.94 272 ALA A N 1
ATOM 2125 C CA . ALA A 1 272 ? -11.867 -2.441 24.974 1.00 96.94 272 ALA A CA 1
ATOM 2126 C C . ALA A 1 272 ? -13.123 -3.173 25.484 1.00 96.94 272 ALA A C 1
ATOM 2128 O O . ALA A 1 272 ? -13.019 -4.194 26.160 1.00 96.94 272 ALA A O 1
ATOM 2129 N N . LYS A 1 273 ? -14.325 -2.715 25.101 1.00 96.81 273 LYS A N 1
ATOM 2130 C CA . LYS A 1 273 ? -15.593 -3.386 25.456 1.00 96.81 273 LYS A CA 1
ATOM 2131 C C . LYS A 1 273 ? -15.714 -4.790 24.864 1.00 96.81 273 LYS A C 1
ATOM 2133 O O . LYS A 1 273 ? -16.413 -5.628 25.429 1.00 96.81 273 LYS A O 1
ATOM 2138 N N . ARG A 1 274 ? -15.109 -5.046 23.702 1.00 95.06 274 ARG A N 1
ATOM 2139 C CA . ARG A 1 274 ? -15.069 -6.389 23.102 1.00 95.06 274 ARG A CA 1
ATOM 2140 C C . ARG A 1 274 ? -14.073 -7.278 23.830 1.00 95.06 274 ARG A C 1
ATOM 2142 O O . ARG A 1 274 ? -14.430 -8.404 24.148 1.00 95.06 274 ARG A O 1
ATOM 2149 N N . MET A 1 275 ? -12.895 -6.751 24.157 1.00 95.69 275 MET A N 1
ATOM 2150 C CA . MET A 1 275 ? -11.872 -7.480 24.908 1.00 95.69 275 MET A CA 1
ATOM 2151 C C . MET A 1 275 ? -12.313 -7.841 26.325 1.00 95.69 275 MET A C 1
ATOM 2153 O O . MET A 1 275 ? -12.000 -8.931 26.783 1.00 95.69 275 MET A O 1
ATOM 2157 N N . ALA A 1 276 ? -13.119 -7.008 26.986 1.00 94.69 276 ALA A N 1
ATOM 2158 C CA . ALA A 1 276 ? -13.701 -7.345 28.287 1.00 94.69 276 ALA A CA 1
ATOM 2159 C C . ALA A 1 276 ? -14.548 -8.636 28.261 1.00 94.69 276 ALA A C 1
ATOM 2161 O O . ALA A 1 276 ? -14.667 -9.318 29.267 1.00 94.69 276 ALA A O 1
ATOM 2162 N N . ARG A 1 277 ? -15.105 -9.025 27.103 1.00 94.38 277 ARG A N 1
ATOM 2163 C CA . ARG A 1 277 ? -15.864 -10.285 26.954 1.00 94.38 277 ARG A CA 1
ATOM 2164 C C . ARG A 1 277 ? -14.969 -11.521 26.906 1.00 94.38 277 ARG A C 1
ATOM 2166 O O . ARG A 1 277 ? -15.479 -12.633 26.953 1.00 94.38 277 ARG A O 1
ATOM 2173 N N . CYS A 1 278 ? -13.667 -11.325 26.722 1.00 93.88 278 CYS A N 1
ATOM 2174 C CA . CYS A 1 278 ? -12.673 -12.389 26.733 1.00 93.88 278 CYS A CA 1
ATOM 2175 C C . CYS A 1 278 ? -12.161 -12.681 28.144 1.00 93.88 278 CYS A C 1
ATOM 2177 O O . CYS A 1 278 ? -11.386 -13.619 28.307 1.00 93.88 278 CYS A O 1
ATOM 2179 N N . GLU A 1 279 ? -12.564 -11.893 29.146 1.00 89.12 279 GLU A N 1
ATOM 2180 C CA . GLU A 1 279 ? -12.298 -12.212 30.543 1.00 89.12 279 GLU A CA 1
ATOM 2181 C C . GLU A 1 279 ? -12.928 -13.562 30.873 1.00 89.12 279 GLU A C 1
ATOM 2183 O O . GLU A 1 279 ? -14.139 -13.752 30.761 1.00 89.12 279 GLU A O 1
ATOM 2188 N N . THR A 1 280 ? -12.086 -14.516 31.249 1.00 76.56 280 THR A N 1
ATOM 2189 C CA . THR A 1 280 ? -12.552 -15.769 31.825 1.00 76.56 280 THR A CA 1
ATOM 2190 C C . THR A 1 280 ? -12.998 -15.472 33.251 1.00 76.56 280 THR A C 1
ATOM 2192 O O . THR A 1 280 ? -12.241 -14.856 34.004 1.00 76.56 280 THR A O 1
ATOM 2195 N N . GLU A 1 281 ? -14.197 -15.909 33.640 1.00 69.25 281 GLU A N 1
ATOM 2196 C CA . GLU A 1 281 ? -14.556 -15.941 35.059 1.00 69.25 281 GLU A CA 1
ATOM 2197 C C . GLU A 1 281 ? -13.512 -16.796 35.784 1.00 69.25 281 GLU A C 1
ATOM 2199 O O . GLU A 1 281 ? -13.277 -17.954 35.425 1.00 69.25 281 GLU A O 1
ATOM 2204 N N . LEU A 1 282 ? -12.830 -16.204 36.765 1.00 61.28 282 LEU A N 1
ATOM 2205 C CA . LEU A 1 282 ? -12.026 -16.981 37.695 1.00 61.28 282 LEU A CA 1
ATOM 2206 C C . LEU A 1 282 ? -13.010 -17.889 38.430 1.00 61.28 282 LEU A C 1
ATOM 2208 O O . LEU A 1 282 ? -13.925 -17.390 39.083 1.00 61.28 282 LEU A O 1
ATOM 2212 N N . ALA A 1 283 ? -12.856 -19.203 38.275 1.00 54.69 283 ALA A N 1
ATOM 2213 C CA . ALA A 1 283 ? -13.579 -20.148 39.108 1.00 54.69 283 ALA A CA 1
ATOM 2214 C C . ALA A 1 283 ? -13.258 -19.803 40.568 1.00 54.69 283 ALA A C 1
ATOM 2216 O O . ALA A 1 283 ? -12.087 -19.799 40.951 1.00 54.69 283 ALA A O 1
ATOM 2217 N N . GLU A 1 284 ? -14.278 -19.435 41.343 1.00 51.66 284 GLU A N 1
ATOM 2218 C CA . GLU A 1 284 ? -14.145 -19.295 42.790 1.00 51.66 284 GLU A CA 1
ATOM 2219 C C . GLU A 1 284 ? -13.771 -20.681 43.349 1.00 51.66 284 GLU A C 1
ATOM 2221 O O . GLU A 1 284 ? -14.544 -21.631 43.203 1.00 51.66 284 GLU A O 1
ATOM 2226 N N . GLU A 1 285 ? -12.558 -20.807 43.903 1.00 45.91 285 GLU A N 1
ATOM 2227 C CA . GLU A 1 285 ? -12.119 -21.970 44.696 1.00 45.91 285 GLU A CA 1
ATOM 2228 C C . GLU A 1 285 ? -12.689 -21.926 46.119 1.00 45.91 285 GLU A C 1
ATOM 2230 O O . GLU A 1 285 ? -12.646 -20.841 46.750 1.00 45.91 285 GLU A O 1
#

Secondary structure (DSSP, 8-state):
-BSS-SHHHHHHHHH-GGGGGG--EEEE-TTTTTT-HHHHHHHHHH-TT--EEEESSGGGHHHHSS--SGGGSHHHHIIIIITTSHHHHHHHHHGGGT----TTTHHHHHHHSS-TT-TTS-BTTB-EEE--SPPEEEESS---TTSEEETT-EEEEEEE--TT--SS--EEEEETTEEEEPEE-TTSEEE--B--SSSSEEEEEEEESSTTTTT-EEEEEEEPPPGGGGGS--TT-TTEEEE---GGG-BTTBTTHHHHHTTHHHHHHHHHHHHGGGPPPPP--

Radius of gyration: 21.73 Å; Cα contacts (8 Å, |Δi|>4): 618; chains: 1; bounding box: 48×41×73 Å

Nearest PDB structures (foldseek):
  4n0r-assembly1_B  TM=7.277E-01  e=2.008E-05  Phocaeicola vulgatus ATCC 8482
  7ouv-assembly1_B  TM=7.024E-01  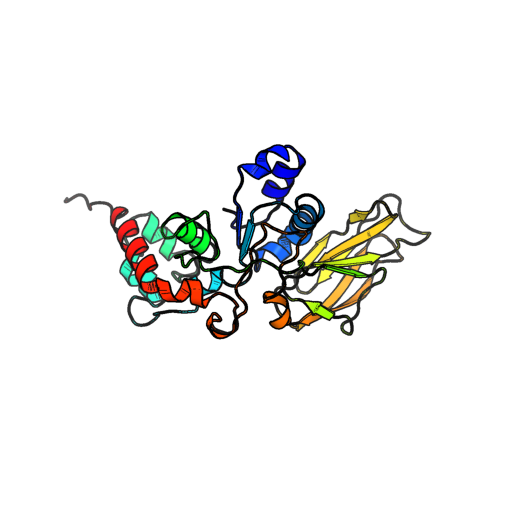e=1.547E-03  Homo sapiens
  7p0e-assembly1_B  TM=7.079E-01  e=3.833E-03  Homo sapiens
  6rzo-assembly1_A  TM=6.150E-01  e=1.547E-03  uncultured bacterium
  6rzo-assembly1_B  TM=6.063E-01  e=2.435E-03  uncultured bacterium

Sequence (285 aa):
LVWGGLEDLAQALHDAPEILPKLRVYWIGGPNKKWSSDAFQYLVTHHPRLWIIEANATYRGWFIGGEQEGKWGNSEFVQRQIAGRGALGDFFATQLGGVIKMGDSPSVGWLLRGDPEDPSLPSWGGQFVRAPERPYSRFDRMTTTNDRMEVFGVLEPALPLGDDAPEEPVAALIVENQSLAGHIAEDGTMRFRFCPKAAQAYDFTLRSNAPSLDGLVGGVTAVVPDPSLSGRPAPQLPHWWTDDPTPRFAEEGHAGAKTVSRWRQEFLSDFAKRMARCETELAEE

Foldseek 3Di:
DAEAECVVVLVCCVVCVVCQVVDAEEYQQAPRCQVHVVSVVSCVVPVLQHQYEHERFQLQLLQQFADQPACLNQQNVLVPQQCLLAPRSVVCCPPPVRGDPCSVCLVVQCVVFDPVVALCDQTLSFHWAADARAWEAEDCAFAAQVAETAAQGKYKHWYALDPQHDPDKWKWKDKDPDTFTWDQDPVRTTITIGHHNDFAKIKIAMPIPRPRRHGDIHIYGYDHDDLVRRVPHYPSNRNYIYFNQPVVCDDPNRGRNNSNNNCSVVVSVVVSVVSNVSRDPDPDD

Solvent-accessible surface area (backbone atoms only — not comparable to full-atom values): 14717 Å² total; per-residue (Å²): 109,35,74,52,60,39,55,69,60,37,51,48,43,70,77,43,57,83,52,47,92,79,46,73,41,40,32,43,30,39,77,28,36,46,80,17,36,62,32,47,50,49,37,57,74,76,42,32,71,43,36,31,37,43,31,50,34,21,38,49,8,65,54,76,39,52,66,45,66,74,65,48,19,45,44,41,27,30,62,74,49,28,40,77,21,26,74,65,17,44,54,52,35,61,44,80,78,19,40,59,52,66,56,56,50,28,57,53,29,26,73,76,38,57,60,78,89,43,55,71,44,76,22,47,39,22,34,34,35,53,25,34,72,76,55,69,49,76,35,87,39,82,44,37,57,86,42,77,45,44,42,73,16,40,38,32,40,35,33,72,44,61,94,78,43,51,98,80,68,50,41,29,46,32,41,93,97,44,73,40,69,43,45,77,46,96,88,61,24,43,30,39,61,47,32,46,82,54,63,43,76,45,59,35,39,30,49,39,76,19,72,72,45,37,70,43,69,34,21,32,22,28,32,78,70,66,66,78,48,62,82,46,57,24,82,74,31,77,36,31,26,22,45,28,61,55,73,89,27,32,42,100,82,26,29,8,4,36,44,16,4,75,40,35,65,59,58,51,51,53,48,34,63,55,36,57,71,43,43,65,81,77,78,85,127